Protein AF-A0A5C3N8R7-F1 (afdb_monomer_lite)

Sequence (293 aa):
MQPLRYEPASASSSGFPEDSTLQPTSPQSLSDAPEALYIAAISRYAARRSDTLTPLQSATSAFQGLRSYETQLGRRYYRRQAQIPSSPAACGDAGVEEVELADLSDVGKKSSFPFVLKIYRGRESTSLVIEKDWEDGRLFKELLRCYNELRSWRKYLSLRKFSFLTLIWTEPTDISARYGKARPDKGSAKYKRLPHFRVRQYLQYPEEARDSIEFVQWITLDVKHGILFEERWSPYRVLPLVLVPITASLLVALLRVHLDLISDDALTASNACIALYSTALAATVLLNWLQYI

Foldseek 3Di:
DDDDDDDDDDDDDDDDDDDDDDDDDDDDPPPDVVVVVVVVVVVVVVVVPPDPDDPVVVVVVVVVVVVVVVVVVVVVVVVVVVPPDPDPDDDDDDDDPPPPPPCPVVLVP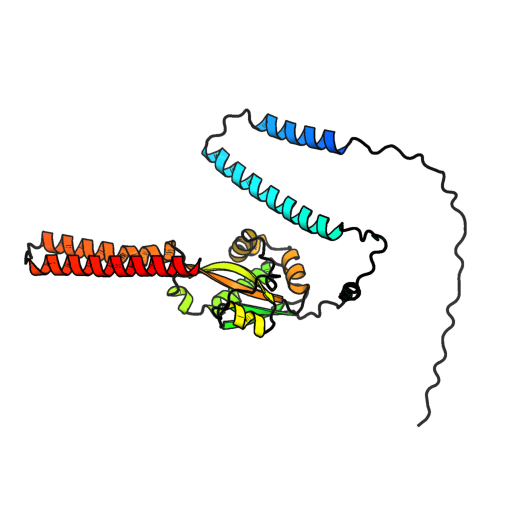PLDPQAWAWEDEQPDIDIDGRGPPDFQLNVLVVVLVRVCVSCDPVVVVDLWDFQFKWKDFQPPVRSCCVNPPNDCDPVNPPTDGDPGPVSVVCNVPSVVRPPHCVVVCVQSSDSRIHMYGDIARDCVSVVCVLVVVVVVLVVVVVVCVVVVVDDVVVVVVSVVVVVVSVVVVVVVVVVSVVVVD

Secondary structure (DSSP, 8-state):
-PPPPPPPP------PPP-------------SHHHHHHHHHHHHHHHTSSS---HHHHHHHHHHHHHHHHHHHHHHHHHHHHT------------------TTSTT------SSEEEEEEETTEEEEEEEPTT--HHHHHHHHHHHHHHHHSTHHHH--EEEEEEEEEE--HHHHHHHHSSPPPPTTT----B--HHHHHHHHH-GGGGTT--HHHHHHTT-TTEEEEEEEEE-HHHHHHHHHHHHHHHHHHHHHHHHTT---HHHHHHHHHHHHHHHHHHHHHHHHHHHTT-

Structure (mmCIF, N/CA/C/O backbone):
data_AF-A0A5C3N8R7-F1
#
_entry.id   AF-A0A5C3N8R7-F1
#
loop_
_atom_site.group_PDB
_atom_site.id
_atom_site.type_symbol
_atom_site.label_atom_id
_atom_site.label_alt_id
_atom_site.label_comp_id
_atom_site.label_asym_id
_atom_site.label_entity_id
_atom_site.label_seq_id
_atom_site.pdbx_PDB_ins_code
_atom_site.Cartn_x
_atom_site.Cartn_y
_atom_site.Cartn_z
_atom_site.occupancy
_atom_site.B_iso_or_equiv
_atom_site.auth_seq_id
_atom_site.auth_comp_id
_atom_site.auth_asym_id
_atom_site.auth_atom_id
_atom_site.pdbx_PDB_model_num
ATOM 1 N N . MET A 1 1 ? -61.283 -8.254 28.393 1.00 51.12 1 MET A N 1
ATOM 2 C CA . MET A 1 1 ? -59.833 -8.020 28.564 1.00 51.12 1 MET A CA 1
ATOM 3 C C . MET A 1 1 ? -59.667 -6.971 29.649 1.00 51.12 1 MET A C 1
ATOM 5 O O . MET A 1 1 ? -60.130 -5.855 29.464 1.00 51.12 1 MET A O 1
ATOM 9 N N . GLN A 1 2 ? -59.164 -7.374 30.815 1.00 41.25 2 GLN A N 1
ATOM 10 C CA . GLN A 1 2 ? -59.023 -6.519 32.000 1.00 41.25 2 GLN A CA 1
ATOM 11 C C . GLN A 1 2 ? -57.657 -5.809 31.985 1.00 41.25 2 GLN A C 1
ATOM 13 O O . GLN A 1 2 ? -56.669 -6.454 31.633 1.00 41.25 2 GLN A O 1
ATOM 18 N N . PRO A 1 3 ? -57.571 -4.521 32.363 1.00 55.97 3 PRO A N 1
ATOM 19 C CA . PRO A 1 3 ? -56.295 -3.826 32.485 1.00 55.97 3 PRO A CA 1
ATOM 20 C C . PRO A 1 3 ? -55.615 -4.144 33.827 1.00 55.97 3 PRO A C 1
ATOM 22 O O . PRO A 1 3 ? -56.224 -4.038 34.892 1.00 55.97 3 PRO A O 1
ATOM 25 N N . LEU A 1 4 ? -54.339 -4.534 33.759 1.00 58.28 4 LEU A N 1
ATOM 26 C CA . LEU A 1 4 ? -53.476 -4.767 34.916 1.00 58.28 4 LEU A CA 1
ATOM 27 C C . LEU A 1 4 ? -53.068 -3.431 35.551 1.00 58.28 4 LEU A C 1
ATOM 29 O O . LEU A 1 4 ? -52.501 -2.553 34.902 1.00 58.28 4 LEU A O 1
ATOM 33 N N . ARG A 1 5 ? -53.392 -3.305 36.837 1.00 52.47 5 ARG A N 1
ATOM 34 C CA . ARG A 1 5 ? -53.114 -2.176 37.727 1.00 52.47 5 ARG A CA 1
ATOM 35 C C . ARG A 1 5 ? -51.688 -2.333 38.270 1.00 52.47 5 ARG A C 1
ATOM 37 O O . ARG A 1 5 ? -51.388 -3.362 38.864 1.00 52.47 5 ARG A O 1
ATOM 44 N N . TYR A 1 6 ? -50.826 -1.342 38.053 1.00 65.25 6 TYR A N 1
ATOM 45 C CA . TYR A 1 6 ? -49.456 -1.320 38.577 1.00 65.25 6 TYR A CA 1
ATOM 46 C C . TYR A 1 6 ? -49.420 -0.537 39.900 1.00 65.25 6 TYR A C 1
ATOM 48 O O . TYR A 1 6 ? -49.809 0.630 39.934 1.00 65.25 6 TYR A O 1
ATOM 56 N N . GLU A 1 7 ? -48.977 -1.186 40.977 1.00 55.69 7 GLU A N 1
ATOM 57 C CA . GLU A 1 7 ? -48.669 -0.578 42.280 1.00 55.69 7 GLU A CA 1
ATOM 58 C C . GLU A 1 7 ? -47.194 -0.133 42.310 1.00 55.69 7 GLU A C 1
ATOM 60 O O . GLU A 1 7 ? -46.318 -0.935 41.971 1.00 55.69 7 GLU A O 1
ATOM 65 N N . PRO A 1 8 ? -46.874 1.108 42.717 1.00 63.94 8 PRO A N 1
ATOM 66 C CA . PRO A 1 8 ? -45.494 1.517 42.946 1.00 63.94 8 PRO A CA 1
ATOM 67 C C . PRO A 1 8 ? -45.029 1.146 44.362 1.00 63.94 8 PRO A C 1
ATOM 69 O O . PRO A 1 8 ? -45.617 1.561 45.359 1.00 63.94 8 PRO A O 1
ATOM 72 N N . ALA A 1 9 ? -43.928 0.396 44.438 1.00 58.19 9 ALA A N 1
ATOM 73 C CA . ALA A 1 9 ? -43.237 0.085 45.681 1.00 58.19 9 ALA A CA 1
ATOM 74 C C . ALA A 1 9 ? -42.502 1.324 46.221 1.00 58.19 9 ALA A C 1
ATOM 76 O O . ALA A 1 9 ? -41.601 1.874 45.587 1.00 58.19 9 ALA A O 1
ATOM 77 N N . SER A 1 10 ? -42.896 1.741 47.419 1.00 57.03 10 SER A N 1
ATOM 78 C CA . SER A 1 10 ? -42.256 2.756 48.251 1.00 57.03 10 SER A CA 1
ATOM 79 C C . SER A 1 10 ? -40.899 2.266 48.770 1.00 57.03 10 SER A C 1
ATOM 81 O O . SER A 1 10 ? -40.847 1.337 49.577 1.00 57.03 10 SER A O 1
ATOM 83 N N . ALA A 1 11 ? -39.807 2.905 48.339 1.00 54.47 11 ALA A N 1
ATOM 84 C CA . ALA A 1 11 ? -38.472 2.680 48.886 1.00 54.47 11 ALA A CA 1
ATOM 85 C C . ALA A 1 11 ? -38.193 3.656 50.041 1.00 54.47 11 ALA A C 1
ATOM 87 O O . ALA A 1 11 ? -38.275 4.875 49.901 1.00 54.47 11 ALA A O 1
ATOM 88 N N . SER A 1 12 ? -37.889 3.060 51.188 1.00 53.53 12 SER A N 1
ATOM 89 C CA . SER A 1 12 ? -37.592 3.646 52.490 1.00 53.53 12 SER A CA 1
ATOM 90 C C . SER A 1 12 ? -36.316 4.493 52.507 1.00 53.53 12 SER A C 1
ATOM 92 O O . SER A 1 12 ? -35.256 4.026 52.090 1.00 53.53 12 SER A O 1
ATOM 94 N N . SER A 1 13 ? -36.402 5.695 53.086 1.00 50.62 13 SER A N 1
ATOM 95 C CA . SER A 1 13 ? -35.249 6.519 53.450 1.00 50.62 13 SER A CA 1
ATOM 96 C C . SER A 1 13 ? -34.630 6.051 54.774 1.00 50.62 13 SER A C 1
ATOM 98 O O . SER A 1 13 ? -35.246 6.169 55.832 1.00 50.62 13 SER A O 1
ATOM 100 N N . SER A 1 14 ? -33.390 5.581 54.722 1.00 52.12 14 SER A N 1
ATOM 101 C CA . SER A 1 14 ? -32.455 5.522 55.853 1.00 52.12 14 SER A CA 1
ATOM 102 C C . SER A 1 14 ? -31.301 6.460 55.484 1.00 52.12 14 SER A C 1
ATOM 104 O O . SER A 1 14 ? -30.666 6.261 54.455 1.00 52.12 14 SER A O 1
ATOM 106 N N . GLY A 1 15 ? -31.107 7.595 56.150 1.00 45.97 15 GLY A N 1
ATOM 107 C CA . GLY A 1 15 ? -30.535 7.639 57.493 1.00 45.97 15 GLY A CA 1
ATOM 108 C C . GLY A 1 15 ? -29.009 7.670 57.375 1.00 45.97 15 GLY A C 1
ATOM 109 O O . GLY A 1 15 ? -28.368 6.645 57.573 1.00 45.97 15 GLY A O 1
ATOM 110 N N . PHE A 1 16 ? -28.444 8.820 56.993 1.00 46.84 16 PHE A N 1
ATOM 111 C CA . PHE A 1 16 ? -26.998 9.062 57.027 1.00 46.84 16 PHE A CA 1
ATOM 112 C C . PHE A 1 16 ? -26.659 9.888 58.275 1.00 46.84 16 PHE A C 1
ATOM 114 O O . PHE A 1 16 ? -27.315 10.907 58.495 1.00 46.84 16 PHE A O 1
ATOM 121 N N . PRO A 1 17 ? -25.676 9.473 59.090 1.00 57.47 17 PRO A N 1
ATOM 122 C CA . PRO A 1 17 ? -25.237 10.249 60.238 1.00 57.47 17 PRO A CA 1
ATOM 123 C C . PRO A 1 17 ? -24.342 11.416 59.803 1.00 57.47 17 PRO A C 1
ATOM 125 O O . PRO A 1 17 ? -23.367 11.241 59.068 1.00 57.47 17 PRO A O 1
ATOM 128 N N . GLU A 1 18 ? -24.696 12.601 60.292 1.00 50.38 18 GLU A N 1
ATOM 129 C CA . GLU A 1 18 ? -23.812 13.752 60.445 1.00 50.38 18 GLU A CA 1
ATOM 130 C C . GLU A 1 18 ? -22.727 13.404 61.472 1.00 50.38 18 GLU A C 1
ATOM 132 O O . GLU A 1 18 ? -23.054 13.048 62.598 1.00 50.38 18 GLU A O 1
ATOM 137 N N . ASP A 1 19 ? -21.456 13.449 61.073 1.00 48.56 19 ASP A N 1
ATOM 138 C CA . ASP A 1 19 ? -20.366 14.062 61.847 1.00 48.56 19 ASP A CA 1
ATOM 139 C C . ASP A 1 19 ? -19.021 13.744 61.191 1.00 48.56 19 ASP A C 1
ATOM 141 O O . ASP A 1 19 ? -18.559 12.603 61.187 1.00 48.56 19 ASP A O 1
ATOM 145 N N . SER A 1 20 ? -18.366 14.769 60.647 1.00 48.00 20 SER A N 1
ATOM 146 C CA . SER A 1 20 ? -16.912 14.802 60.452 1.00 48.00 20 SER A CA 1
ATOM 147 C C . SER A 1 20 ? -16.476 16.237 60.186 1.00 48.00 20 SER A C 1
ATOM 149 O O . SER A 1 20 ? -16.454 16.731 59.060 1.00 48.00 20 SER A O 1
ATOM 151 N N . THR A 1 21 ? -16.136 16.901 61.281 1.00 47.53 21 THR A N 1
ATOM 152 C CA . THR A 1 21 ? -15.461 18.190 61.383 1.00 47.53 21 THR A CA 1
ATOM 153 C C . THR A 1 21 ? -14.167 18.178 60.561 1.00 47.53 21 THR A C 1
ATOM 155 O O . THR A 1 21 ? -13.175 17.568 60.958 1.00 47.53 21 THR A O 1
ATOM 158 N N . LEU A 1 22 ? -14.153 18.855 59.411 1.00 45.84 22 LEU A N 1
ATOM 159 C CA . LEU A 1 22 ? -12.932 19.078 58.636 1.00 45.84 22 LEU A CA 1
ATOM 160 C C . LEU A 1 22 ? -12.245 20.366 59.102 1.00 45.84 22 LEU A C 1
ATOM 162 O O . LEU A 1 22 ? -12.789 21.464 58.998 1.00 45.84 22 LEU A O 1
ATOM 166 N N . GLN A 1 23 ? -11.028 20.202 59.622 1.00 45.47 23 GLN A N 1
ATOM 167 C CA . GLN A 1 23 ? -10.085 21.282 59.899 1.00 45.47 23 GLN A CA 1
ATOM 168 C C . GLN A 1 23 ? -9.680 22.008 58.603 1.00 45.47 23 GLN A C 1
ATOM 170 O O . GLN A 1 23 ? -9.432 21.351 57.588 1.00 45.47 23 GLN A O 1
ATOM 175 N N . PRO A 1 24 ? -9.507 23.341 58.629 1.00 39.84 24 PRO A N 1
ATOM 176 C CA . PRO A 1 24 ? -8.947 24.079 57.507 1.00 39.84 24 PRO A CA 1
ATOM 177 C C . PRO A 1 24 ? -7.442 23.801 57.415 1.00 39.84 24 PRO A C 1
ATOM 179 O O . PRO A 1 24 ? -6.641 24.319 58.195 1.00 39.84 24 PRO A O 1
ATOM 182 N N . THR A 1 25 ? -7.040 22.965 56.459 1.00 43.84 25 THR A N 1
ATOM 183 C CA . THR A 1 25 ? -5.629 22.806 56.101 1.00 43.84 25 THR A CA 1
ATOM 184 C C . THR A 1 25 ? -5.218 23.987 55.226 1.00 43.84 25 THR A C 1
ATOM 186 O O . THR A 1 25 ? -5.791 24.234 54.167 1.00 43.84 25 THR A O 1
ATOM 189 N N . SER A 1 26 ? -4.241 24.740 55.722 1.00 41.62 26 SER A N 1
ATOM 190 C CA . SER A 1 26 ? -3.622 25.893 55.070 1.00 41.62 26 SER A CA 1
ATOM 191 C C . SER A 1 26 ? -3.170 25.578 53.631 1.00 41.62 26 SER A C 1
ATOM 193 O O . SER A 1 26 ? -2.610 24.501 53.399 1.00 41.62 26 SER A O 1
ATOM 195 N N . PRO A 1 27 ? -3.359 26.495 52.661 1.00 41.91 27 PRO A N 1
ATOM 196 C CA . PRO A 1 27 ? -2.871 26.317 51.302 1.00 41.91 27 PRO A CA 1
ATOM 197 C C . PRO A 1 27 ? -1.340 26.403 51.286 1.00 41.91 27 PRO A C 1
ATOM 199 O O . PRO A 1 27 ? -0.755 27.485 51.324 1.00 41.91 27 PRO A O 1
ATOM 202 N N . GLN A 1 28 ? -0.675 25.249 51.211 1.00 45.38 28 GLN A N 1
ATOM 203 C CA . GLN A 1 28 ? 0.729 25.201 50.821 1.00 45.38 28 GLN A CA 1
ATOM 204 C C . GLN A 1 28 ? 0.842 25.635 49.359 1.00 45.38 28 GLN A C 1
ATOM 206 O O . GLN A 1 28 ? 0.301 25.007 48.448 1.00 45.38 28 GLN A O 1
ATOM 211 N N . SER A 1 29 ? 1.543 26.746 49.165 1.00 47.03 29 SER A N 1
ATOM 212 C CA . SER A 1 29 ? 1.955 27.311 47.889 1.00 47.03 29 SER A CA 1
ATOM 213 C C . SER A 1 29 ? 2.714 26.274 47.058 1.00 47.03 29 SER A C 1
ATOM 215 O O . SER A 1 29 ? 3.915 26.069 47.232 1.00 47.03 29 SER A O 1
ATOM 217 N N . LEU A 1 30 ? 2.007 25.626 46.134 1.00 51.09 30 LEU A N 1
ATOM 218 C CA . LEU A 1 30 ? 2.576 24.774 45.095 1.00 51.09 30 LEU A CA 1
ATOM 219 C C . LEU A 1 30 ? 2.979 25.645 43.890 1.00 51.09 30 LEU A C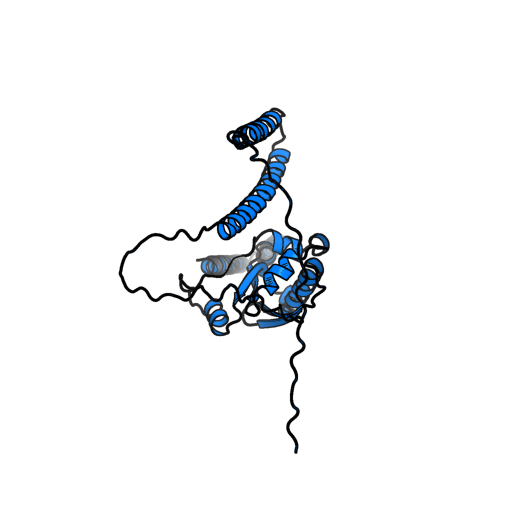 1
ATOM 221 O O . LEU A 1 30 ? 2.416 25.537 42.803 1.00 51.09 30 LEU A O 1
ATOM 225 N N . SER A 1 31 ? 3.929 26.549 44.110 1.00 52.72 31 SER A N 1
ATOM 226 C CA . SER A 1 31 ? 4.639 27.281 43.060 1.00 52.72 31 SER A CA 1
ATOM 227 C C . SER A 1 31 ? 6.091 26.814 43.094 1.00 52.72 31 SER A C 1
ATOM 229 O O . SER A 1 31 ? 6.644 26.662 44.175 1.00 52.72 31 SER A O 1
ATOM 231 N N . ASP A 1 32 ? 6.676 26.567 41.922 1.00 53.56 32 ASP A N 1
ATOM 232 C CA . ASP A 1 32 ? 8.125 26.397 41.662 1.00 53.56 32 ASP A CA 1
ATOM 233 C C . ASP A 1 32 ? 8.657 24.964 41.431 1.00 53.56 32 ASP A C 1
ATOM 235 O O . ASP A 1 32 ? 9.808 24.778 41.036 1.00 53.56 32 ASP A O 1
ATOM 239 N N . ALA A 1 33 ? 7.821 23.921 41.491 1.00 52.88 33 ALA A N 1
ATOM 240 C CA . ALA A 1 33 ? 8.256 22.556 41.144 1.00 52.88 33 ALA A CA 1
ATOM 241 C C . ALA A 1 33 ? 8.469 22.220 39.636 1.00 52.88 33 ALA A C 1
ATOM 243 O O . ALA A 1 33 ? 9.213 21.269 39.360 1.00 52.88 33 ALA A O 1
ATOM 244 N N . PRO A 1 34 ? 7.876 22.900 38.623 1.00 54.22 34 PRO A N 1
ATOM 245 C CA . PRO A 1 34 ? 8.068 22.478 37.230 1.00 54.22 34 PRO A CA 1
ATOM 246 C C . PRO A 1 34 ? 9.442 22.871 36.670 1.00 54.22 34 PRO A C 1
ATOM 248 O O . PRO A 1 34 ? 9.936 22.214 35.751 1.00 54.22 34 PRO A O 1
ATOM 251 N N . GLU A 1 35 ? 10.084 23.896 37.232 1.00 56.97 35 GLU A N 1
ATOM 252 C CA . GLU A 1 35 ? 11.356 24.410 36.725 1.00 56.97 35 GLU A CA 1
ATOM 253 C C . GLU A 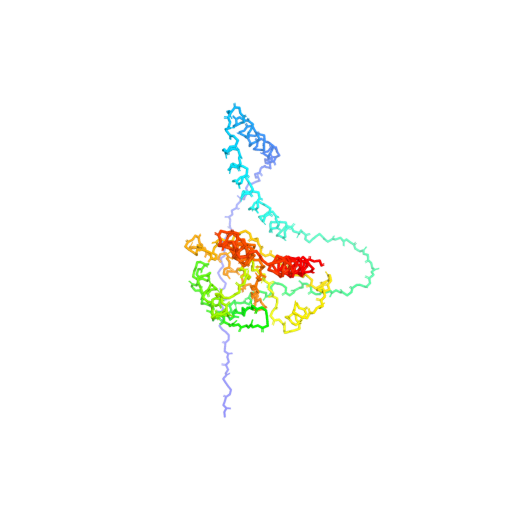1 35 ? 12.537 23.540 37.174 1.00 56.97 35 GLU A C 1
ATOM 255 O O . GLU A 1 35 ? 13.394 23.201 36.362 1.00 56.97 35 GLU A O 1
ATOM 260 N N . ALA A 1 36 ? 12.521 23.035 38.413 1.00 60.91 36 ALA A N 1
ATOM 261 C CA . ALA A 1 36 ? 13.552 22.123 38.913 1.00 60.91 36 ALA A CA 1
ATOM 262 C C . ALA A 1 36 ? 13.582 20.781 38.154 1.00 60.91 36 ALA A C 1
ATOM 264 O O . ALA A 1 36 ? 14.656 20.264 37.843 1.00 60.91 36 ALA A O 1
ATOM 265 N N . LEU A 1 37 ? 12.415 20.231 37.789 1.00 61.53 37 LEU A N 1
ATOM 266 C CA . LEU A 1 37 ? 12.336 19.008 36.978 1.00 61.53 37 LEU A CA 1
ATOM 267 C C . LEU A 1 37 ? 12.757 19.247 35.522 1.00 61.53 37 LEU A C 1
ATOM 269 O O . LEU 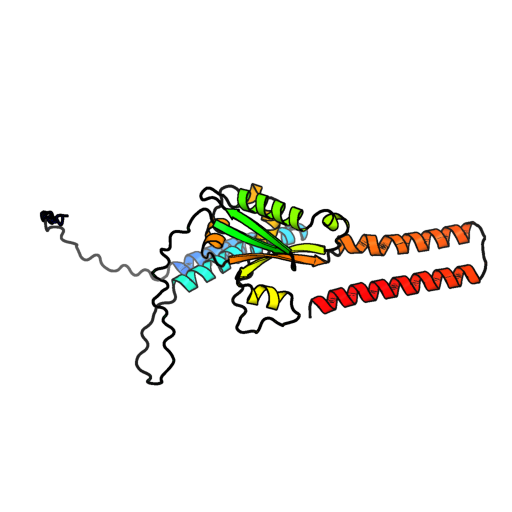A 1 37 ? 13.387 18.377 34.918 1.00 61.53 37 LEU A O 1
ATOM 273 N N . TYR A 1 38 ? 12.459 20.424 34.967 1.00 58.72 38 TYR A N 1
ATOM 274 C CA . TYR A 1 38 ? 12.901 20.813 33.629 1.00 58.72 38 TYR A CA 1
ATOM 275 C C . TYR A 1 38 ? 14.421 21.037 33.574 1.00 58.72 38 TYR A C 1
ATOM 277 O O . TYR A 1 38 ? 15.092 20.493 32.695 1.00 58.72 38 TYR A O 1
ATOM 285 N N . ILE A 1 39 ? 14.989 21.730 34.566 1.00 67.75 39 ILE A N 1
ATOM 286 C CA . ILE A 1 39 ? 16.435 21.958 34.702 1.00 67.75 39 ILE A CA 1
ATOM 287 C C . ILE A 1 39 ? 17.174 20.632 34.948 1.00 67.75 39 ILE A C 1
ATOM 289 O O . ILE A 1 39 ? 18.206 20.387 34.322 1.00 67.75 39 ILE A O 1
ATOM 293 N N . ALA A 1 40 ? 16.628 19.726 35.768 1.00 66.44 40 ALA A N 1
ATOM 294 C CA . ALA A 1 40 ? 17.198 18.392 35.987 1.00 66.44 40 ALA A CA 1
ATOM 295 C C . ALA A 1 40 ? 17.122 17.486 34.741 1.00 66.44 40 ALA A C 1
ATOM 297 O O . ALA A 1 40 ? 18.012 16.664 34.505 1.00 66.44 40 ALA A O 1
ATOM 298 N N . ALA A 1 41 ? 16.077 17.625 33.919 1.00 64.00 41 ALA A N 1
ATOM 299 C CA . ALA A 1 41 ? 15.965 16.901 32.655 1.00 64.00 41 ALA A CA 1
ATOM 300 C C . ALA A 1 41 ? 16.962 17.427 31.609 1.00 64.00 41 ALA A C 1
ATOM 302 O O . ALA A 1 41 ? 17.604 16.629 30.922 1.00 64.00 41 ALA A O 1
ATOM 303 N N . ILE A 1 42 ? 17.145 18.751 31.526 1.00 66.62 42 ILE A N 1
ATOM 304 C CA . ILE A 1 42 ? 18.115 19.382 30.619 1.00 66.62 42 ILE A CA 1
ATOM 305 C C . ILE A 1 42 ? 19.553 19.073 31.040 1.00 66.62 42 ILE A C 1
ATOM 307 O O . ILE A 1 42 ? 20.372 18.743 30.182 1.00 66.62 42 ILE A O 1
ATOM 311 N N . SER A 1 43 ? 19.871 19.099 32.338 1.00 63.69 43 SER A N 1
ATOM 312 C CA . SER A 1 43 ? 21.229 18.815 32.821 1.00 63.69 43 SER A CA 1
ATOM 313 C C . SER A 1 43 ? 21.641 17.355 32.589 1.00 63.69 43 SER A C 1
ATOM 315 O O . SER A 1 43 ? 22.768 17.097 32.168 1.00 63.69 43 SER A O 1
ATOM 317 N N . ARG A 1 44 ? 20.712 16.394 32.721 1.00 60.91 44 ARG A N 1
ATOM 318 C CA . ARG A 1 44 ? 20.944 14.987 32.330 1.00 60.91 44 ARG A CA 1
ATOM 319 C C . ARG A 1 44 ? 21.135 14.807 30.822 1.00 60.91 44 ARG A C 1
ATOM 321 O O . ARG A 1 44 ? 21.848 13.894 30.406 1.00 60.91 44 ARG A O 1
ATOM 328 N N . TYR A 1 45 ? 20.521 15.664 30.008 1.00 49.16 45 TYR A N 1
ATOM 329 C CA . TYR A 1 45 ? 20.695 15.658 28.554 1.00 49.16 45 TYR A CA 1
ATOM 330 C C . TYR A 1 45 ? 22.043 16.267 28.138 1.00 49.16 45 TYR A C 1
ATOM 332 O O . TYR A 1 45 ? 22.697 15.761 27.228 1.00 49.16 45 TYR A O 1
ATOM 340 N N . ALA A 1 46 ? 22.488 17.317 28.836 1.00 53.94 46 ALA A N 1
ATOM 341 C CA . ALA A 1 46 ? 23.781 17.959 28.612 1.00 53.94 46 ALA A CA 1
ATOM 342 C C . ALA A 1 46 ? 24.958 17.067 29.048 1.00 53.94 46 ALA A C 1
ATOM 344 O O . ALA A 1 46 ? 25.946 16.967 28.324 1.00 53.94 46 ALA A O 1
ATOM 345 N N . ALA A 1 47 ? 24.820 16.343 30.165 1.00 50.41 47 ALA A N 1
ATOM 346 C CA . ALA A 1 47 ? 25.855 15.445 30.685 1.00 50.41 47 ALA A CA 1
ATOM 347 C C . ALA A 1 47 ? 26.102 14.191 29.817 1.00 50.41 47 ALA A C 1
ATOM 349 O O . ALA A 1 47 ? 27.154 13.577 29.930 1.00 50.41 47 ALA A O 1
ATOM 350 N N . ARG A 1 48 ? 25.177 13.813 28.919 1.00 49.66 48 ARG A N 1
ATOM 351 C CA . ARG A 1 48 ? 25.367 12.696 27.963 1.00 49.66 48 ARG A CA 1
ATOM 352 C C . ARG A 1 48 ? 26.027 13.102 26.642 1.00 49.66 48 ARG A C 1
ATOM 354 O O . ARG A 1 48 ? 26.182 12.262 25.761 1.00 49.66 48 ARG A O 1
ATOM 361 N N . ARG A 1 49 ? 26.373 14.382 26.472 1.00 45.38 49 ARG A N 1
ATOM 362 C CA . ARG A 1 49 ? 26.905 14.932 25.214 1.00 45.38 49 ARG A CA 1
ATOM 363 C C . ARG A 1 49 ? 28.435 15.057 25.193 1.00 45.38 49 ARG A C 1
ATOM 365 O O . ARG A 1 49 ? 28.970 15.465 24.168 1.00 45.38 49 ARG A O 1
ATOM 372 N N . SER A 1 50 ? 29.129 14.721 26.285 1.00 47.81 50 SER A N 1
ATOM 373 C CA . SER A 1 50 ? 30.598 14.795 26.381 1.00 47.81 50 SER A CA 1
ATOM 374 C C . SER A 1 50 ? 31.332 13.545 25.896 1.00 47.81 50 SER A C 1
ATOM 376 O O . SER A 1 50 ? 32.542 13.609 25.701 1.00 47.81 50 SER A O 1
ATOM 378 N N . ASP A 1 51 ? 30.628 12.441 25.652 1.00 50.03 51 ASP A N 1
ATOM 379 C CA . ASP A 1 51 ? 31.254 11.227 25.139 1.00 50.03 51 ASP A CA 1
ATOM 380 C C . ASP A 1 51 ? 31.172 11.239 23.613 1.00 50.03 51 ASP A C 1
ATOM 382 O O . ASP A 1 51 ? 30.099 11.409 23.026 1.00 50.03 51 ASP A O 1
ATOM 386 N N . THR A 1 52 ? 32.329 11.115 22.967 1.00 53.22 52 THR A N 1
ATOM 387 C CA . THR A 1 52 ? 32.536 11.147 21.516 1.00 53.22 52 THR A CA 1
ATOM 388 C C . THR A 1 52 ? 31.801 9.998 20.822 1.00 53.22 52 THR A C 1
ATOM 390 O O . THR A 1 52 ? 32.367 8.973 20.449 1.00 53.22 52 THR A O 1
ATOM 393 N N . LEU A 1 53 ? 30.494 10.176 20.634 1.00 49.69 53 LEU A N 1
ATOM 394 C CA . LEU A 1 53 ? 29.636 9.280 19.873 1.00 49.69 53 LEU A CA 1
ATOM 395 C C . LEU A 1 53 ? 30.113 9.237 18.423 1.00 49.69 53 LEU A C 1
ATOM 397 O O . LEU A 1 53 ? 30.162 10.252 17.725 1.00 49.69 53 LEU A O 1
ATOM 401 N N . THR A 1 54 ? 30.420 8.030 17.956 1.00 61.31 54 THR A N 1
ATOM 402 C CA . THR A 1 54 ? 30.668 7.777 16.537 1.00 61.31 54 THR A CA 1
ATOM 403 C C . THR A 1 54 ? 29.466 8.259 15.704 1.00 61.31 54 THR A C 1
ATOM 405 O O . THR A 1 54 ? 28.316 8.146 16.150 1.00 61.31 54 THR A O 1
ATOM 408 N N . PRO A 1 55 ? 29.677 8.790 14.484 1.00 61.72 55 PRO A N 1
ATOM 409 C CA . PRO A 1 55 ? 28.600 9.352 13.657 1.00 61.72 55 PRO A CA 1
ATOM 410 C C . PRO A 1 55 ? 27.455 8.358 13.383 1.00 61.72 55 PRO A C 1
ATOM 412 O O . PRO A 1 55 ? 26.308 8.765 13.204 1.00 61.72 55 PRO A O 1
ATOM 415 N N . LEU A 1 56 ? 27.736 7.054 13.447 1.00 53.19 56 LEU A N 1
ATOM 416 C CA . LEU A 1 56 ? 26.744 5.982 13.348 1.00 53.19 56 LEU A CA 1
ATOM 417 C C . LEU A 1 56 ? 25.830 5.880 14.583 1.00 53.19 56 LEU A C 1
ATOM 419 O O . LEU A 1 56 ? 24.621 5.721 14.427 1.00 53.19 56 LEU A O 1
ATOM 423 N N . GLN A 1 57 ? 26.364 6.037 15.799 1.00 54.56 57 GLN A N 1
ATOM 424 C CA . GLN A 1 57 ? 25.565 5.998 17.033 1.00 54.56 57 GLN A CA 1
ATOM 425 C C . GLN A 1 57 ? 24.719 7.267 17.227 1.00 54.56 57 GLN A C 1
ATOM 427 O O . GLN A 1 57 ? 23.587 7.188 17.715 1.00 54.56 57 GLN A O 1
ATOM 432 N N . SER A 1 58 ? 25.236 8.415 16.772 1.00 54.44 58 SER A N 1
ATOM 433 C CA . SER A 1 58 ? 24.525 9.701 16.694 1.00 54.44 58 SER A CA 1
ATOM 434 C C . SER A 1 58 ? 23.251 9.612 15.841 1.00 54.44 58 SER A C 1
ATOM 436 O O . SER A 1 58 ? 22.179 10.050 16.267 1.00 54.44 58 SER A O 1
ATOM 438 N N . ALA A 1 59 ? 23.330 8.959 14.676 1.00 53.44 59 ALA A N 1
ATOM 439 C CA . ALA A 1 59 ? 22.165 8.767 13.819 1.00 53.44 59 ALA A CA 1
ATOM 440 C C . ALA A 1 59 ? 21.084 7.926 14.523 1.00 53.44 59 ALA A C 1
ATOM 442 O O . ALA A 1 59 ? 19.914 8.310 14.549 1.00 53.44 59 ALA A O 1
ATOM 443 N N . THR A 1 60 ? 21.459 6.819 15.171 1.00 57.41 60 THR A N 1
ATOM 444 C CA . THR A 1 60 ? 20.500 5.960 15.888 1.00 57.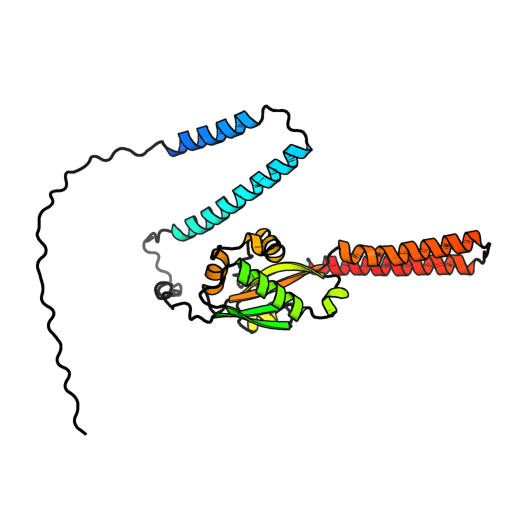41 60 THR A CA 1
ATOM 445 C C . THR A 1 60 ? 19.850 6.627 17.103 1.00 57.41 60 THR A C 1
ATOM 447 O O . THR A 1 60 ? 18.658 6.411 17.335 1.00 57.41 60 THR A O 1
ATOM 450 N N . SER A 1 61 ? 20.568 7.463 17.862 1.00 52.38 61 SER A N 1
ATOM 451 C CA . SER A 1 61 ? 19.990 8.155 19.025 1.00 52.38 61 SER A CA 1
ATOM 452 C C . SER A 1 61 ? 19.052 9.297 18.615 1.00 52.38 61 SER A C 1
ATOM 454 O O . SER A 1 61 ? 18.004 9.479 19.239 1.00 52.38 61 SER A O 1
ATOM 456 N N . ALA A 1 62 ? 19.343 9.993 17.509 1.00 53.19 62 ALA A N 1
ATOM 457 C CA . ALA A 1 62 ? 18.436 10.980 16.920 1.00 53.19 62 ALA A CA 1
ATOM 458 C C . ALA A 1 62 ? 17.103 10.343 16.475 1.00 53.19 62 ALA A C 1
ATOM 460 O O . ALA A 1 62 ? 16.029 10.898 16.726 1.00 53.19 62 ALA A O 1
ATOM 461 N N . PHE A 1 63 ? 17.148 9.131 15.905 1.00 51.66 63 PHE A N 1
ATOM 462 C CA . PHE A 1 63 ? 15.942 8.366 15.566 1.00 51.66 63 PHE A CA 1
ATOM 463 C C . PHE A 1 63 ? 15.155 7.892 16.801 1.00 51.66 63 PHE A C 1
ATOM 465 O O . PHE A 1 63 ? 13.922 7.876 16.772 1.00 51.66 63 PHE A O 1
ATOM 472 N N . GLN A 1 64 ? 15.826 7.547 17.906 1.00 54.59 64 GLN A N 1
ATOM 473 C CA . GLN A 1 64 ? 15.149 7.200 19.164 1.00 54.59 64 GLN A CA 1
ATOM 474 C C . GLN A 1 64 ? 14.522 8.423 19.852 1.00 54.59 64 GLN A C 1
ATOM 476 O O . GLN A 1 64 ? 13.415 8.323 20.383 1.00 54.59 64 GLN A O 1
ATOM 481 N N . GLY A 1 65 ? 15.168 9.591 19.782 1.00 47.56 65 GLY A N 1
ATOM 482 C CA . GLY A 1 65 ? 14.621 10.854 20.285 1.00 47.56 65 GLY A CA 1
ATOM 483 C C . GLY A 1 65 ? 13.306 11.232 19.598 1.00 47.56 65 GLY A C 1
ATOM 484 O O . GLY A 1 65 ? 12.321 11.522 20.283 1.00 47.56 65 GLY A O 1
ATOM 485 N N . LEU A 1 66 ? 13.246 11.121 18.264 1.00 42.88 66 LEU A N 1
ATOM 486 C CA . LEU A 1 66 ? 12.035 11.370 17.465 1.00 42.88 66 LEU A CA 1
ATOM 487 C C . LEU A 1 66 ? 10.851 10.473 17.872 1.00 42.88 66 LEU A C 1
ATOM 489 O O . LEU A 1 66 ? 9.722 10.958 17.953 1.00 42.88 66 LEU A O 1
ATOM 493 N N . ARG A 1 67 ? 11.102 9.206 18.245 1.00 49.12 67 ARG A N 1
ATOM 494 C CA . ARG A 1 67 ? 10.055 8.297 18.758 1.00 49.12 67 ARG A CA 1
ATOM 495 C C . ARG A 1 67 ? 9.424 8.771 20.076 1.00 49.12 67 ARG A C 1
ATOM 497 O O . ARG A 1 67 ? 8.262 8.449 20.328 1.00 49.12 67 ARG A O 1
ATOM 504 N N . SER A 1 68 ? 10.155 9.516 20.912 1.00 47.50 68 SER A N 1
ATOM 505 C CA . SER A 1 68 ? 9.636 10.040 22.189 1.00 47.50 68 SER A CA 1
ATOM 506 C C . SER A 1 68 ? 8.922 11.392 22.048 1.00 47.50 68 SER A C 1
ATOM 508 O O . SER A 1 68 ? 7.980 11.676 22.787 1.00 47.50 68 SER A O 1
ATOM 510 N N . TYR A 1 69 ? 9.307 12.212 21.064 1.00 44.53 69 TYR A N 1
ATOM 511 C CA . TYR A 1 69 ? 8.654 13.502 20.815 1.00 44.53 69 TYR A CA 1
ATOM 512 C C . TYR A 1 69 ? 7.250 13.336 20.210 1.00 44.53 69 TYR A C 1
ATOM 514 O O . TYR A 1 69 ? 6.336 14.082 20.568 1.00 44.53 69 TYR A O 1
ATOM 522 N N . GLU A 1 70 ? 7.030 12.322 19.365 1.00 51.16 70 GLU A N 1
ATOM 523 C CA . GLU A 1 70 ? 5.710 12.055 18.772 1.00 51.16 70 GLU A CA 1
ATOM 524 C C . GLU A 1 70 ? 4.678 11.555 19.796 1.00 51.16 70 GLU A C 1
ATOM 526 O O . GLU A 1 70 ? 3.509 11.943 19.730 1.00 51.16 70 GLU A O 1
ATOM 531 N N . THR A 1 71 ? 5.088 10.762 20.796 1.00 53.97 71 THR A N 1
ATOM 532 C CA . THR A 1 71 ? 4.181 10.352 21.886 1.00 53.97 71 THR A CA 1
ATOM 533 C C . THR A 1 71 ? 3.807 11.523 22.783 1.00 53.97 71 THR A C 1
ATOM 535 O O . THR A 1 71 ? 2.666 11.598 23.238 1.00 53.97 71 THR A O 1
ATOM 538 N N . GLN A 1 72 ? 4.722 12.469 23.010 1.00 51.31 72 GLN A N 1
ATOM 539 C CA . GLN A 1 72 ? 4.432 13.665 23.799 1.00 51.31 72 GLN A CA 1
ATOM 540 C C . GLN A 1 72 ? 3.548 14.671 23.054 1.00 51.31 72 GLN A C 1
ATOM 542 O O . GLN A 1 72 ? 2.647 15.234 23.673 1.00 51.31 72 GLN A O 1
ATOM 547 N N . LEU A 1 73 ? 3.741 14.872 21.745 1.00 48.62 73 LEU A N 1
ATOM 548 C CA . LEU A 1 73 ? 2.865 15.724 20.927 1.00 48.62 73 LEU A CA 1
ATOM 549 C C . LEU A 1 73 ? 1.465 15.126 20.776 1.00 48.62 73 LEU A C 1
ATOM 551 O O . LEU A 1 73 ? 0.488 15.850 20.956 1.00 48.62 73 LEU A O 1
ATOM 555 N N . GLY A 1 74 ? 1.358 13.811 20.553 1.00 50.09 74 GLY A N 1
ATOM 556 C CA . GLY A 1 74 ? 0.074 13.107 20.574 1.00 50.09 74 GLY A CA 1
ATOM 557 C C . GLY A 1 74 ? -0.636 13.278 21.919 1.00 50.09 74 GLY A C 1
ATOM 558 O O . GLY A 1 74 ? -1.776 13.737 21.967 1.00 50.09 74 GLY A O 1
ATOM 559 N N . ARG A 1 75 ? 0.065 13.032 23.035 1.00 53.59 75 ARG A N 1
ATOM 560 C CA . ARG A 1 75 ? -0.488 13.219 24.389 1.00 53.59 75 ARG A CA 1
ATOM 561 C C . ARG A 1 75 ? -0.858 14.674 24.693 1.00 53.59 75 ARG A C 1
ATOM 563 O O . ARG A 1 75 ? -1.885 14.902 25.322 1.00 53.59 75 ARG A O 1
ATOM 570 N N . ARG A 1 76 ? -0.073 15.666 24.249 1.00 55.84 76 ARG A N 1
ATOM 571 C CA . ARG A 1 76 ? -0.396 17.098 24.417 1.00 55.84 76 ARG A CA 1
ATOM 572 C C . ARG A 1 76 ? -1.586 17.522 23.562 1.00 55.84 76 ARG A C 1
ATOM 574 O O . ARG A 1 76 ? -2.383 18.318 24.039 1.00 55.84 76 ARG A O 1
ATOM 581 N N . TYR A 1 77 ? -1.732 16.990 22.351 1.00 48.84 77 TYR A N 1
ATOM 582 C CA . TYR A 1 77 ? -2.894 17.253 21.501 1.00 48.84 77 TYR A CA 1
ATOM 583 C C . TYR A 1 77 ? -4.184 16.737 22.157 1.00 48.84 77 TYR A C 1
ATOM 585 O O . TYR A 1 77 ? -5.139 17.498 22.302 1.00 48.84 77 TYR A O 1
ATOM 593 N N . TYR A 1 78 ? -4.177 15.499 22.667 1.00 49.91 78 TYR A N 1
ATOM 594 C CA . TYR A 1 78 ? -5.325 14.942 23.394 1.00 49.91 78 TYR A CA 1
ATOM 595 C C . TYR A 1 78 ? -5.583 15.651 24.734 1.00 49.91 78 TYR A C 1
ATOM 597 O O . TYR A 1 78 ? -6.730 15.947 25.056 1.00 49.91 78 TYR A O 1
ATOM 605 N N . ARG A 1 79 ? -4.533 16.017 25.486 1.00 55.22 79 ARG A N 1
ATOM 606 C CA . ARG A 1 79 ? -4.677 16.761 26.749 1.00 55.22 79 ARG A CA 1
ATOM 607 C C . ARG A 1 79 ? -5.192 18.188 26.525 1.00 55.22 79 ARG A C 1
ATOM 609 O O . ARG A 1 79 ? -5.973 18.667 27.331 1.00 55.22 79 ARG A O 1
ATOM 616 N N . ARG A 1 80 ? -4.817 18.844 25.420 1.00 48.38 80 ARG A N 1
ATOM 617 C CA . ARG A 1 80 ? -5.311 20.184 25.061 1.00 48.38 80 ARG A CA 1
ATOM 618 C C . ARG A 1 80 ? -6.764 20.150 24.572 1.00 48.38 80 ARG A C 1
ATOM 620 O O . ARG A 1 80 ? -7.479 21.101 24.841 1.00 48.38 80 ARG A O 1
ATOM 627 N N . GLN A 1 81 ? -7.223 19.061 23.943 1.00 47.78 81 GLN A N 1
ATOM 628 C CA . GLN A 1 81 ? -8.655 18.856 23.666 1.00 47.78 81 GLN A CA 1
ATOM 629 C C . GLN A 1 81 ? -9.470 18.570 24.935 1.00 47.78 81 GLN A C 1
ATOM 631 O O . GLN A 1 81 ? -10.578 19.073 25.055 1.00 47.78 81 GLN A O 1
ATOM 636 N N . ALA A 1 82 ? -8.914 17.831 25.899 1.00 47.94 82 ALA A N 1
ATOM 637 C CA . ALA A 1 82 ? -9.564 17.581 27.189 1.00 47.94 82 ALA A CA 1
ATOM 638 C C . ALA A 1 82 ? -9.568 18.803 28.133 1.00 47.94 82 ALA A C 1
ATOM 640 O O . ALA A 1 82 ? -10.252 18.787 29.149 1.00 47.94 82 ALA A O 1
ATOM 641 N N . GLN A 1 83 ? -8.785 19.841 27.822 1.00 40.31 83 GLN A N 1
ATOM 642 C CA . GLN A 1 83 ? -8.603 21.033 28.654 1.00 40.31 83 GLN A CA 1
ATOM 643 C C . GLN A 1 83 ? -9.095 22.322 27.996 1.00 40.31 83 GLN A C 1
ATOM 645 O O . GLN A 1 83 ? -8.728 23.379 28.492 1.00 40.31 83 GLN A O 1
ATOM 650 N N . ILE A 1 84 ? -9.881 22.289 26.911 1.00 39.88 84 ILE A N 1
ATOM 651 C CA . ILE A 1 84 ? -10.577 23.505 26.459 1.00 39.88 84 ILE A CA 1
ATOM 652 C C . ILE A 1 84 ? -11.610 23.834 27.544 1.00 39.88 84 ILE A C 1
ATOM 654 O O . ILE A 1 84 ? -12.615 23.128 27.632 1.00 39.88 84 ILE A O 1
ATOM 658 N N . PRO A 1 85 ? -11.387 24.845 28.403 1.00 43.56 85 PRO A N 1
ATOM 659 C CA . PRO A 1 85 ? -12.374 25.236 29.385 1.00 43.56 85 PRO A CA 1
ATOM 660 C C . PRO A 1 85 ? -13.427 26.025 28.611 1.00 43.56 85 PRO A C 1
ATOM 662 O O . PRO A 1 85 ? -13.095 26.973 27.895 1.00 43.56 85 PRO A O 1
ATOM 665 N N . SER A 1 86 ? -14.689 25.636 28.730 1.00 45.47 86 SER A N 1
ATOM 666 C CA . SER A 1 86 ? -15.824 26.462 28.328 1.00 45.47 86 SER A CA 1
ATOM 667 C C . SER A 1 86 ? -15.808 27.741 29.171 1.00 45.47 86 SER A C 1
ATOM 669 O O . SER A 1 86 ? -16.398 27.796 30.246 1.00 45.47 86 SER A O 1
ATOM 671 N N . SER A 1 87 ? -15.047 28.742 28.730 1.00 37.91 87 SER A N 1
ATOM 672 C CA . SER A 1 87 ? -15.042 30.073 29.325 1.00 37.91 87 SER A CA 1
ATOM 673 C C . SER A 1 87 ? -16.297 30.804 28.842 1.00 37.91 87 SER A C 1
ATOM 675 O O . SER A 1 87 ? -16.422 31.012 27.632 1.00 37.91 87 SER A O 1
ATOM 677 N N . PRO A 1 88 ? -17.229 31.189 29.730 1.00 45.69 88 PRO A N 1
ATOM 678 C CA . PRO A 1 88 ? -18.373 32.007 29.357 1.00 45.69 88 PRO A CA 1
ATOM 679 C C . PRO A 1 88 ? -17.883 33.439 29.113 1.00 45.69 88 PRO A C 1
ATOM 681 O O . PRO A 1 88 ? -17.717 34.227 30.042 1.00 45.69 88 PRO A O 1
ATOM 684 N N . ALA A 1 89 ? -17.588 33.769 27.856 1.00 40.66 89 ALA A N 1
ATOM 685 C CA . ALA A 1 89 ? -17.347 35.146 27.452 1.00 40.66 89 ALA A CA 1
ATOM 686 C C . ALA A 1 89 ? -18.696 35.847 27.243 1.00 40.66 89 ALA A C 1
ATOM 688 O O . ALA A 1 89 ? -19.556 35.376 26.503 1.00 40.66 89 ALA A O 1
ATOM 689 N N . ALA A 1 90 ? -18.861 36.953 27.960 1.00 46.00 90 ALA A N 1
ATOM 690 C CA . ALA A 1 90 ? -20.057 37.770 28.030 1.00 46.00 90 ALA A CA 1
ATOM 691 C C . ALA A 1 90 ? -20.479 38.387 26.681 1.00 46.00 90 ALA A C 1
ATOM 693 O O . ALA A 1 90 ? -19.637 38.767 25.872 1.00 46.00 90 ALA A O 1
ATOM 694 N N . CYS A 1 91 ? -21.803 38.514 26.534 1.00 41.09 91 CYS A N 1
ATOM 695 C CA . CYS A 1 91 ? -22.591 39.398 25.667 1.00 41.09 91 CYS A CA 1
ATOM 696 C C . CYS A 1 91 ? -21.893 40.057 24.466 1.00 41.09 91 CYS A C 1
ATOM 698 O O . CYS A 1 91 ? -21.251 41.100 24.591 1.00 41.09 91 CYS A O 1
ATOM 700 N N . GLY A 1 92 ? -22.198 39.533 23.280 1.00 43.06 92 GLY A N 1
ATOM 701 C CA . GLY A 1 92 ? -22.130 40.246 22.010 1.00 43.06 92 GLY A CA 1
ATOM 702 C C . GLY A 1 92 ? -23.240 39.732 21.098 1.00 43.06 92 GLY A C 1
ATOM 703 O O . GLY A 1 92 ? -23.106 38.670 20.504 1.00 43.06 92 GLY A O 1
ATOM 704 N N . ASP A 1 93 ? -24.345 40.471 21.068 1.00 54.62 93 ASP A N 1
ATOM 705 C CA . ASP A 1 93 ? -25.557 40.240 20.285 1.00 54.62 93 ASP A CA 1
ATOM 706 C C . ASP A 1 93 ? -25.261 40.304 18.774 1.00 54.62 93 ASP A C 1
ATOM 708 O O . ASP A 1 93 ? -25.052 41.378 18.212 1.00 54.62 93 ASP A O 1
ATOM 712 N N . ALA A 1 94 ? -25.181 39.142 18.126 1.00 44.03 94 ALA A N 1
ATOM 713 C CA . ALA A 1 94 ? -25.319 38.993 16.682 1.00 44.03 94 ALA A CA 1
ATOM 714 C C . ALA A 1 94 ? -25.679 37.535 16.382 1.00 44.03 94 ALA A C 1
ATOM 716 O O . ALA A 1 94 ? -24.893 36.629 16.658 1.00 44.03 94 ALA A O 1
ATOM 717 N N . GLY A 1 95 ? -26.877 37.323 15.832 1.00 50.09 95 GLY A N 1
ATOM 718 C CA . GLY A 1 95 ? -27.416 36.017 15.465 1.00 50.09 95 GLY A CA 1
ATOM 719 C C . GLY A 1 95 ? -26.440 35.201 14.620 1.00 50.09 95 GLY A C 1
ATOM 720 O O . GLY A 1 95 ? -26.245 35.460 13.434 1.00 50.09 95 GLY A O 1
ATOM 721 N N . VAL A 1 96 ? -25.844 34.201 15.255 1.00 41.66 96 VAL A N 1
ATOM 722 C CA . VAL A 1 96 ? -25.087 33.126 14.627 1.00 41.66 96 VAL A CA 1
ATOM 723 C C . VAL A 1 96 ? -25.817 31.860 15.021 1.00 41.66 96 VAL A C 1
ATOM 725 O O . VAL A 1 96 ? -26.029 31.626 16.208 1.00 41.66 96 VAL A O 1
ATOM 728 N N . GLU A 1 97 ? -26.241 31.097 14.014 1.00 47.19 97 GLU A N 1
ATOM 729 C CA . GLU A 1 97 ? -26.867 29.791 14.178 1.00 47.19 97 GLU A CA 1
ATOM 730 C C . GLU A 1 97 ? -26.073 28.965 15.187 1.00 47.19 97 GLU A C 1
ATOM 732 O O . GLU A 1 97 ? -24.926 28.567 14.967 1.00 47.19 97 GLU A O 1
ATOM 737 N N . GLU A 1 98 ? -26.711 28.780 16.334 1.00 39.56 98 GLU A N 1
ATOM 738 C CA . GLU A 1 98 ? -26.286 27.957 17.440 1.00 39.56 98 GLU A CA 1
ATOM 739 C C . GLU A 1 98 ? -26.273 26.513 16.931 1.00 39.56 98 GLU A C 1
ATOM 741 O O . GLU A 1 98 ? -27.272 25.800 16.959 1.00 39.56 98 GLU A O 1
ATOM 746 N N . VAL A 1 99 ? -25.137 26.101 16.361 1.00 49.22 99 VAL A N 1
ATOM 747 C CA . VAL A 1 99 ? -24.865 24.696 16.063 1.00 49.22 99 VAL A CA 1
ATOM 748 C C . VAL A 1 99 ? -24.734 23.992 17.407 1.00 49.22 99 VAL A C 1
ATOM 750 O O . VAL A 1 99 ? -23.668 23.950 18.021 1.00 49.22 99 VAL A O 1
ATOM 753 N N . GLU A 1 100 ? -25.890 23.509 17.843 1.00 44.19 100 GLU A N 1
ATOM 754 C CA . GLU A 1 100 ? -26.218 22.618 18.943 1.00 44.19 100 GLU A CA 1
ATOM 755 C C . GLU A 1 100 ? -25.089 21.605 19.220 1.00 44.19 100 GLU A C 1
ATOM 757 O O . GLU A 1 100 ? -25.030 20.503 18.680 1.00 44.19 100 GLU A O 1
ATOM 762 N N . LEU A 1 101 ? -24.142 22.002 20.077 1.00 47.75 101 LEU A N 1
ATOM 763 C CA . LEU A 1 101 ? -23.052 21.155 20.580 1.00 47.75 101 LEU A CA 1
ATOM 764 C C . LEU A 1 101 ? -23.474 20.349 21.826 1.00 47.75 101 LEU A C 1
ATOM 766 O O . LEU A 1 101 ? -22.625 19.779 22.513 1.00 47.75 101 LEU A O 1
ATOM 770 N N . ALA A 1 102 ? -24.775 20.316 22.127 1.00 42.75 102 ALA A N 1
ATOM 771 C CA . ALA A 1 102 ? -25.356 19.685 23.310 1.00 42.75 102 ALA A CA 1
ATOM 772 C C . ALA A 1 102 ? -25.522 18.154 23.190 1.00 42.75 102 ALA A C 1
ATOM 774 O O . ALA A 1 102 ? -25.852 17.504 24.177 1.00 42.75 102 ALA A O 1
ATOM 775 N N . ASP A 1 103 ? -25.228 17.558 22.027 1.00 45.69 103 ASP A N 1
ATOM 776 C CA . ASP A 1 103 ? -25.485 16.130 21.763 1.00 45.69 103 ASP A CA 1
ATOM 777 C C . ASP A 1 103 ? -24.232 15.221 21.837 1.00 45.69 103 ASP A C 1
ATOM 779 O O . ASP A 1 103 ? -24.260 14.044 21.483 1.00 45.69 103 ASP A O 1
ATOM 783 N N . LEU A 1 104 ? -23.086 15.730 22.314 1.00 49.66 104 LEU A N 1
ATOM 784 C CA . LEU A 1 104 ? -21.874 14.904 22.494 1.00 49.66 104 LEU A CA 1
ATOM 785 C C . LEU A 1 104 ? -21.831 14.149 23.833 1.00 49.66 104 LEU A C 1
ATOM 787 O O . LEU A 1 104 ? -21.029 13.227 23.990 1.00 49.66 104 LEU A O 1
ATOM 791 N N . SER A 1 105 ? -22.694 14.502 24.786 1.00 47.25 105 SER A N 1
ATOM 792 C CA . SER A 1 105 ? -22.830 13.808 26.074 1.00 47.25 105 SER A CA 1
ATOM 793 C C . SER A 1 105 ? -23.727 12.566 26.020 1.00 47.25 105 SER A C 1
ATOM 795 O O . SER A 1 105 ? -23.641 11.746 26.931 1.00 47.25 105 SER A O 1
ATOM 797 N N . ASP A 1 106 ? -24.503 12.369 24.945 1.00 45.78 106 ASP A N 1
ATOM 798 C CA . ASP A 1 106 ? -25.304 11.151 24.720 1.00 45.78 106 ASP A CA 1
ATOM 799 C C . ASP A 1 106 ? -24.585 10.115 23.822 1.00 45.78 106 ASP A C 1
ATOM 801 O O . ASP A 1 106 ? -25.107 9.055 23.463 1.00 45.78 106 ASP A O 1
ATOM 805 N N . VAL A 1 107 ? -23.289 10.337 23.546 1.00 51.66 107 VAL A N 1
ATOM 806 C CA . VAL A 1 107 ? -22.362 9.352 22.942 1.00 51.66 107 VAL A CA 1
ATOM 807 C C . VAL A 1 107 ? -21.948 8.282 23.977 1.00 51.66 107 VAL A C 1
ATOM 809 O O . VAL A 1 107 ? -20.882 7.680 23.927 1.00 51.66 107 VAL A O 1
ATOM 812 N N . GLY A 1 108 ? -22.844 7.989 24.919 1.00 45.47 108 GLY A N 1
ATOM 813 C CA . GLY A 1 108 ? -22.940 6.717 25.626 1.00 45.47 108 GLY A CA 1
ATOM 814 C C . GLY A 1 108 ? -23.652 5.643 24.795 1.00 45.47 108 GLY A C 1
ATOM 815 O O . GLY A 1 108 ? -24.060 4.619 25.346 1.00 45.47 108 GLY A O 1
ATOM 816 N N . LYS A 1 109 ? -23.815 5.842 23.473 1.00 57.25 109 LYS A N 1
ATOM 817 C CA . LYS A 1 109 ? -24.162 4.777 22.523 1.00 57.25 109 LYS A CA 1
ATOM 818 C C . LYS A 1 109 ? -23.117 3.676 22.647 1.00 57.25 109 LYS A C 1
ATOM 820 O O . LYS A 1 109 ? -22.052 3.743 22.042 1.00 57.25 109 LYS A O 1
ATOM 825 N N . LYS A 1 110 ? -23.443 2.674 23.472 1.00 59.47 110 LYS A N 1
ATOM 826 C CA . LYS A 1 110 ? -22.749 1.389 23.578 1.00 59.47 110 LYS A CA 1
ATOM 827 C C . LYS A 1 110 ? -22.297 1.007 22.178 1.00 59.47 110 LYS A C 1
ATOM 829 O O . LYS A 1 110 ? -23.152 0.794 21.319 1.00 59.47 110 LYS A O 1
ATOM 834 N N . SER A 1 111 ? -20.986 0.962 21.954 1.00 63.78 111 SER A N 1
ATOM 835 C CA . SER A 1 111 ? -20.418 0.413 20.731 1.00 63.78 111 SER A CA 1
ATOM 836 C C . SER A 1 111 ? -21.054 -0.959 20.526 1.00 63.78 111 SER A C 1
ATOM 838 O O . SER A 1 111 ? -20.848 -1.895 21.303 1.00 63.78 111 SER A O 1
ATOM 840 N N . SER A 1 112 ? -21.974 -1.031 19.565 1.00 77.44 112 SER A N 1
ATOM 841 C CA . SER A 1 112 ? -22.767 -2.226 19.320 1.00 77.44 112 SER A CA 1
ATOM 842 C C . SER A 1 112 ? -21.853 -3.224 18.632 1.00 77.44 112 SER A C 1
ATOM 844 O O . SER A 1 112 ? -21.684 -3.191 17.416 1.00 77.44 112 SER A O 1
ATOM 846 N N . PHE A 1 113 ? -21.198 -4.065 19.423 1.00 86.00 113 PHE A N 1
ATOM 847 C CA . PHE A 1 113 ? -20.518 -5.230 18.892 1.00 86.00 113 PHE A CA 1
ATOM 848 C C . PHE A 1 113 ? -21.576 -6.255 18.454 1.00 86.00 113 PHE A C 1
ATOM 850 O O . PHE A 1 113 ? -22.561 -6.439 19.176 1.00 86.00 113 PHE A O 1
ATOM 857 N N . PRO A 1 114 ? -21.395 -6.930 17.307 1.00 93.31 114 PRO A N 1
ATOM 858 C CA . PRO A 1 114 ? -20.232 -6.868 16.417 1.00 93.31 114 PRO A CA 1
ATOM 859 C C . PRO A 1 114 ? -20.160 -5.572 15.583 1.00 93.31 114 PRO A C 1
ATOM 861 O O . PRO A 1 114 ? -21.155 -5.132 15.012 1.00 93.31 114 PRO A O 1
ATOM 864 N N . PHE A 1 115 ? -18.967 -4.974 15.491 1.00 93.94 115 PHE A N 1
ATOM 865 C CA . PHE A 1 115 ? -18.748 -3.731 14.743 1.00 93.94 115 PHE A CA 1
ATOM 866 C C . PHE A 1 115 ? -18.312 -4.043 13.309 1.00 93.94 115 PHE A C 1
ATOM 868 O O . PHE A 1 115 ? -17.313 -4.725 13.098 1.00 93.94 115 PHE A O 1
ATOM 875 N N . VAL A 1 116 ? -19.032 -3.538 12.306 1.00 95.50 116 VAL A N 1
ATOM 876 C CA . VAL A 1 116 ? -18.701 -3.785 10.894 1.00 95.50 116 VAL A CA 1
ATOM 877 C C . VAL A 1 116 ? -17.836 -2.653 10.350 1.00 95.50 116 VAL A C 1
ATOM 879 O O . VAL A 1 116 ? -18.328 -1.583 9.998 1.00 95.50 116 VAL A O 1
ATOM 882 N N . LEU A 1 117 ? -16.539 -2.910 10.228 1.00 95.50 117 LEU A N 1
ATOM 883 C CA . LEU A 1 117 ? -15.576 -1.982 9.661 1.00 95.50 117 LEU A CA 1
ATOM 884 C C . LEU A 1 117 ? -15.514 -2.122 8.137 1.00 95.50 117 LEU A C 1
ATOM 886 O O . LEU A 1 117 ? -15.108 -3.157 7.610 1.00 95.50 117 LEU A O 1
ATOM 890 N N . LYS A 1 118 ? -15.839 -1.054 7.405 1.00 95.50 118 LYS A N 1
ATOM 891 C CA . LYS A 1 118 ? -15.634 -1.019 5.949 1.00 95.50 118 LYS A CA 1
ATOM 892 C C . LYS A 1 118 ? -14.196 -0.641 5.613 1.00 95.50 118 LYS A C 1
ATOM 894 O O . LYS A 1 118 ? -13.665 0.358 6.097 1.00 95.50 118 LYS A O 1
ATOM 899 N N . ILE A 1 119 ? -13.586 -1.429 4.742 1.00 95.81 119 ILE A N 1
ATOM 900 C CA . ILE A 1 119 ? -12.203 -1.298 4.308 1.00 95.81 119 ILE A CA 1
ATOM 901 C C . ILE A 1 119 ? -12.192 -1.063 2.802 1.00 95.81 119 ILE A C 1
ATOM 903 O O . ILE A 1 119 ? -12.810 -1.802 2.042 1.00 95.81 119 ILE A O 1
ATOM 907 N N . TYR A 1 120 ? -11.456 -0.051 2.369 1.00 94.25 120 TYR A N 1
ATOM 908 C CA . TYR A 1 120 ? -11.398 0.406 0.991 1.00 94.25 120 TYR A CA 1
ATOM 909 C C . TYR A 1 120 ? -9.984 0.292 0.436 1.00 94.25 120 TYR A C 1
ATOM 911 O O . TYR A 1 120 ? -8.988 0.506 1.137 1.00 94.25 120 TYR A O 1
ATOM 919 N N . ARG A 1 121 ? -9.908 -0.003 -0.861 1.00 92.12 121 ARG A N 1
ATOM 920 C CA . ARG A 1 121 ? -8.697 0.033 -1.679 1.00 92.12 121 ARG A CA 1
ATOM 921 C C . ARG A 1 121 ? -9.074 0.509 -3.076 1.00 92.12 121 ARG A C 1
ATOM 923 O O . ARG A 1 121 ? -9.519 -0.261 -3.925 1.00 92.12 121 ARG A O 1
ATOM 930 N N . GLY A 1 122 ? -8.860 1.788 -3.354 1.00 87.44 122 GLY A N 1
ATOM 931 C CA . GLY A 1 122 ? -9.366 2.332 -4.611 1.00 87.44 122 GLY A CA 1
ATOM 932 C C . GLY A 1 122 ? -10.896 2.257 -4.630 1.00 87.44 122 GLY A C 1
ATOM 933 O O . GLY A 1 122 ? -11.556 2.518 -3.634 1.00 87.44 122 GLY A O 1
ATOM 934 N N . ARG A 1 123 ? -11.459 1.820 -5.756 1.00 86.31 123 ARG A N 1
ATOM 935 C CA . ARG A 1 123 ? -12.910 1.610 -5.894 1.00 86.31 123 ARG A CA 1
ATOM 936 C C . ARG A 1 123 ? -13.407 0.296 -5.282 1.00 86.31 123 ARG A C 1
ATOM 938 O O . ARG A 1 123 ? -14.610 0.086 -5.223 1.00 86.31 123 ARG A O 1
ATOM 945 N N . GLU A 1 124 ? -12.499 -0.590 -4.884 1.00 91.56 124 GLU A N 1
ATOM 946 C CA . GLU A 1 124 ? -12.828 -1.892 -4.305 1.00 91.56 124 GLU A CA 1
ATOM 947 C C . GLU A 1 124 ? -12.993 -1.742 -2.784 1.00 91.56 124 GLU A C 1
ATOM 949 O O . GLU A 1 124 ? -12.265 -0.976 -2.141 1.00 91.56 124 GLU A O 1
ATOM 954 N N . SER A 1 125 ? -13.945 -2.469 -2.200 1.00 94.12 125 SER A N 1
ATOM 955 C CA . SER A 1 125 ? -14.189 -2.468 -0.759 1.00 94.12 125 SER A CA 1
ATOM 956 C C . SER A 1 125 ? -14.498 -3.867 -0.236 1.00 94.12 125 SER A C 1
ATOM 958 O O . SER A 1 125 ? -14.949 -4.742 -0.971 1.00 94.12 125 SER A O 1
ATOM 960 N N . THR A 1 126 ? -14.218 -4.076 1.046 1.00 96.25 126 THR A N 1
ATOM 961 C CA . THR A 1 126 ? -14.591 -5.270 1.808 1.00 96.25 126 THR A CA 1
ATOM 962 C C . THR A 1 126 ? -15.018 -4.852 3.214 1.00 96.25 126 THR A C 1
ATOM 964 O O . THR A 1 126 ? -14.717 -3.741 3.656 1.00 96.25 126 THR A O 1
ATOM 967 N N . SER A 1 127 ? -15.751 -5.705 3.918 1.00 96.44 127 SER A N 1
ATOM 968 C CA . SER A 1 127 ? -16.206 -5.454 5.287 1.00 96.44 127 SER A CA 1
ATOM 969 C C . SER A 1 127 ? -15.565 -6.447 6.245 1.00 96.44 127 SER A C 1
ATOM 971 O O . SER A 1 127 ? -15.615 -7.650 6.007 1.00 96.44 127 SER A O 1
ATOM 973 N N . LEU A 1 128 ? -15.011 -5.942 7.340 1.00 97.31 128 LEU A N 1
ATOM 974 C CA . LEU A 1 128 ? -14.424 -6.722 8.418 1.00 97.31 128 LEU A CA 1
ATOM 975 C C . LEU A 1 128 ? -15.300 -6.601 9.661 1.00 97.31 128 LEU A C 1
ATOM 977 O O . LEU A 1 128 ? -15.590 -5.496 10.109 1.00 97.31 128 LEU A O 1
ATOM 981 N N . VAL A 1 129 ? -15.721 -7.730 10.220 1.00 97.44 129 VAL A N 1
ATOM 982 C CA . VAL A 1 129 ? -16.513 -7.759 11.451 1.00 97.44 129 VAL A CA 1
ATOM 983 C C . VAL A 1 129 ? -15.559 -7.853 12.640 1.00 97.44 129 VAL A C 1
ATOM 985 O O . VAL A 1 129 ? -14.824 -8.827 12.756 1.00 97.44 129 VAL A O 1
ATOM 988 N N . ILE A 1 130 ? -15.553 -6.830 13.491 1.00 96.69 130 ILE A N 1
ATOM 989 C CA . ILE A 1 130 ? -14.721 -6.731 14.692 1.00 96.69 130 ILE A CA 1
ATOM 990 C C . ILE A 1 130 ? -15.536 -7.221 15.892 1.00 96.69 130 ILE A C 1
ATOM 992 O O . ILE A 1 130 ? -16.632 -6.714 16.162 1.00 96.69 130 ILE A O 1
ATOM 996 N N . GLU A 1 131 ? -14.995 -8.201 16.613 1.00 96.69 131 GLU A N 1
ATOM 997 C CA . GLU A 1 131 ? -15.579 -8.724 17.852 1.00 96.69 131 GLU A CA 1
ATOM 998 C C . GLU A 1 131 ? -15.093 -7.906 19.063 1.00 96.69 131 GLU A C 1
ATOM 1000 O O . GLU A 1 131 ? -14.110 -7.167 18.993 1.00 96.69 131 GLU A O 1
ATOM 1005 N N . LYS A 1 132 ? -15.809 -8.004 20.187 1.00 94.56 132 LYS A N 1
ATOM 1006 C CA . LYS A 1 132 ? -15.561 -7.178 21.384 1.00 94.56 132 LYS A CA 1
ATOM 1007 C C . LYS A 1 132 ? -14.208 -7.461 22.051 1.00 94.56 132 LYS A C 1
ATOM 1009 O O . LYS A 1 132 ? -13.649 -6.590 22.707 1.00 94.56 132 LYS A O 1
ATOM 1014 N N . ASP A 1 133 ? -13.723 -8.684 21.914 1.00 95.75 133 ASP A N 1
ATOM 1015 C CA . ASP A 1 133 ? -12.499 -9.234 22.498 1.00 95.75 133 ASP A CA 1
ATOM 1016 C C . ASP A 1 133 ? -11.274 -9.079 21.582 1.00 95.75 133 ASP A C 1
ATOM 1018 O O . ASP A 1 133 ? -10.227 -9.672 21.831 1.00 95.75 133 ASP A O 1
ATOM 1022 N N . TRP A 1 134 ? -11.386 -8.305 20.499 1.00 96.69 134 TRP A N 1
ATOM 1023 C CA . TRP A 1 134 ? -10.264 -8.103 19.592 1.00 96.69 134 TRP A CA 1
ATOM 1024 C C . TRP A 1 134 ? -9.218 -7.154 20.166 1.00 96.69 134 TRP A C 1
ATOM 1026 O O . TRP A 1 134 ? -9.504 -6.017 20.533 1.00 96.69 134 TRP A O 1
ATOM 1036 N N . GLU A 1 135 ? -7.977 -7.622 20.138 1.00 96.69 135 GLU A N 1
ATOM 1037 C CA . GLU A 1 135 ? -6.778 -6.815 20.339 1.00 96.69 135 GLU A CA 1
ATOM 1038 C C . GLU A 1 135 ? -6.286 -6.216 19.011 1.00 96.69 135 GLU A C 1
ATOM 1040 O O . GLU A 1 135 ? -6.562 -6.736 17.921 1.00 96.69 135 GLU A O 1
ATOM 1045 N N . ASP A 1 136 ? -5.481 -5.159 19.100 1.00 95.62 136 ASP A N 1
ATOM 1046 C CA . ASP A 1 136 ? -4.886 -4.448 17.968 1.00 95.62 136 ASP A CA 1
ATOM 1047 C C . ASP A 1 136 ? -4.071 -5.396 17.076 1.00 95.62 136 ASP A C 1
ATOM 1049 O O . ASP A 1 136 ? -4.193 -5.346 15.851 1.00 95.62 136 ASP A O 1
ATOM 1053 N N . GLY A 1 137 ? -3.288 -6.312 17.658 1.00 96.19 137 GLY A N 1
ATOM 1054 C CA . GLY A 1 137 ? -2.524 -7.310 16.902 1.00 96.19 137 GLY A CA 1
ATOM 1055 C C . GLY A 1 137 ? -3.408 -8.218 16.035 1.00 96.19 137 GLY A C 1
ATOM 1056 O O . GLY A 1 137 ? -3.115 -8.435 14.852 1.00 96.19 137 GLY A O 1
ATOM 1057 N N . ARG A 1 138 ? -4.538 -8.695 16.580 1.00 97.19 138 ARG A N 1
ATOM 1058 C CA . ARG A 1 138 ? -5.523 -9.502 15.835 1.00 97.19 138 ARG A CA 1
ATOM 1059 C C . ARG A 1 138 ? -6.197 -8.667 14.746 1.00 97.19 138 ARG A C 1
ATOM 1061 O O . ARG A 1 138 ? -6.289 -9.129 13.607 1.00 97.19 138 ARG A O 1
ATOM 1068 N N . LEU A 1 139 ? -6.570 -7.424 15.059 1.00 96.38 139 LEU A N 1
ATOM 1069 C CA . LEU A 1 139 ? -7.124 -6.482 14.086 1.00 96.38 139 LEU A CA 1
ATOM 1070 C C . LEU A 1 139 ? -6.152 -6.243 12.921 1.00 96.38 139 LEU A C 1
ATOM 1072 O O . LEU A 1 139 ? -6.550 -6.365 11.766 1.00 96.38 139 LEU A O 1
ATOM 1076 N N . PHE A 1 140 ? -4.872 -5.960 13.180 1.00 96.31 140 PHE A N 1
ATOM 1077 C CA . PHE A 1 140 ? -3.883 -5.730 12.120 1.00 96.31 140 PHE A CA 1
ATOM 1078 C C . PHE A 1 140 ? -3.634 -6.969 11.256 1.00 96.31 140 PHE A C 1
ATOM 1080 O O . PHE A 1 140 ? -3.444 -6.835 10.044 1.00 96.31 140 PHE A O 1
ATOM 1087 N N . LYS A 1 141 ? -3.685 -8.170 11.841 1.00 97.19 141 LYS A N 1
ATOM 1088 C CA . LYS A 1 141 ? -3.586 -9.431 11.096 1.00 97.19 141 LYS A CA 1
ATOM 1089 C C . LYS A 1 141 ? -4.748 -9.602 10.114 1.00 97.19 141 LYS A C 1
ATOM 1091 O O . LYS A 1 141 ? -4.514 -9.918 8.946 1.00 97.19 141 LYS A O 1
ATOM 1096 N N . GLU A 1 142 ? -5.977 -9.335 10.552 1.00 97.69 142 GLU A N 1
ATOM 1097 C CA . GLU A 1 142 ? -7.155 -9.397 9.678 1.00 97.69 142 GLU A CA 1
ATOM 1098 C C . GLU A 1 142 ? -7.190 -8.245 8.664 1.00 97.69 142 GLU A C 1
ATOM 1100 O O . GLU A 1 142 ? -7.490 -8.461 7.492 1.00 97.69 142 GLU A O 1
ATOM 1105 N N . LEU A 1 143 ? -6.761 -7.036 9.039 1.00 96.56 143 LEU A N 1
ATOM 1106 C CA . LEU A 1 143 ? -6.590 -5.929 8.092 1.00 96.56 143 LEU A CA 1
ATOM 1107 C C . LEU A 1 143 ? -5.595 -6.279 6.982 1.00 96.56 143 LEU A C 1
ATOM 1109 O O . LEU A 1 143 ? -5.853 -6.000 5.808 1.00 96.56 143 LEU A O 1
ATOM 1113 N N . LEU A 1 144 ? -4.473 -6.917 7.325 1.00 95.81 144 LEU A N 1
ATOM 1114 C CA . LEU A 1 144 ? -3.497 -7.390 6.346 1.00 95.81 144 LEU A CA 1
ATOM 1115 C C . LEU A 1 144 ? -4.093 -8.480 5.441 1.00 95.81 144 LEU A C 1
ATOM 1117 O O . LEU A 1 144 ? -3.819 -8.495 4.236 1.00 95.81 144 LEU A O 1
ATOM 1121 N N . ARG A 1 145 ? -4.927 -9.370 5.991 1.00 96.75 145 ARG A N 1
ATOM 1122 C CA . ARG A 1 145 ? -5.660 -10.384 5.223 1.00 96.75 145 ARG A CA 1
ATOM 1123 C C . ARG A 1 145 ? -6.626 -9.737 4.229 1.00 96.75 145 ARG A C 1
ATOM 1125 O O . ARG A 1 145 ? -6.503 -10.011 3.037 1.00 96.75 145 ARG A O 1
ATOM 1132 N N . CYS A 1 146 ? -7.486 -8.825 4.683 1.00 96.81 146 CYS A N 1
ATOM 1133 C CA . CYS A 1 146 ? -8.408 -8.067 3.832 1.00 96.81 146 CYS A CA 1
ATOM 1134 C C . CYS A 1 146 ? -7.664 -7.269 2.752 1.00 96.81 146 CYS A C 1
ATOM 1136 O O . CYS A 1 146 ? -8.074 -7.251 1.594 1.00 96.81 146 CYS A O 1
ATOM 1138 N N . TYR A 1 147 ? -6.530 -6.647 3.090 1.00 95.31 147 TYR A N 1
ATOM 1139 C CA . TYR A 1 147 ? -5.689 -5.962 2.106 1.00 95.31 147 TYR A CA 1
ATOM 1140 C C . TYR A 1 147 ? -5.163 -6.920 1.028 1.00 95.31 147 TYR A C 1
ATOM 1142 O O . TYR A 1 147 ? -5.202 -6.605 -0.163 1.00 95.31 147 TYR A O 1
ATOM 1150 N N . ASN A 1 148 ? -4.671 -8.096 1.426 1.00 94.81 148 ASN A N 1
ATOM 1151 C CA . ASN A 1 148 ? -4.170 -9.105 0.493 1.00 94.81 148 ASN A CA 1
ATOM 1152 C C . ASN A 1 148 ? -5.281 -9.684 -0.391 1.00 94.81 148 ASN A C 1
ATOM 1154 O O . ASN A 1 148 ? -5.032 -9.947 -1.568 1.00 94.81 148 ASN A O 1
ATOM 1158 N N . GLU A 1 149 ? -6.486 -9.842 0.152 1.00 96.12 149 GLU A N 1
ATOM 1159 C CA . GLU A 1 149 ? -7.679 -10.271 -0.575 1.00 96.12 149 GLU A CA 1
ATOM 1160 C C . GLU A 1 149 ? -8.090 -9.239 -1.630 1.00 96.12 149 GLU A C 1
ATOM 1162 O O . GLU A 1 149 ? -8.143 -9.572 -2.815 1.00 96.12 149 GLU A O 1
ATOM 1167 N N . LEU A 1 150 ? -8.221 -7.965 -1.236 1.00 95.06 150 LEU A N 1
ATOM 1168 C CA . LEU A 1 150 ? -8.480 -6.847 -2.153 1.00 95.06 150 LEU A CA 1
ATOM 1169 C C . LEU A 1 150 ? -7.406 -6.734 -3.244 1.00 95.06 150 LEU A C 1
ATOM 1171 O O . LEU A 1 150 ? -7.652 -6.224 -4.332 1.00 95.06 150 LEU A O 1
ATOM 1175 N N . ARG A 1 151 ? -6.178 -7.184 -2.973 1.00 92.81 151 ARG A N 1
ATOM 1176 C CA . ARG A 1 151 ? -5.074 -7.139 -3.938 1.00 92.81 151 ARG A CA 1
ATOM 1177 C C . ARG A 1 151 ? -5.009 -8.359 -4.856 1.00 92.81 151 ARG A C 1
ATOM 1179 O O . ARG A 1 151 ? -4.460 -8.237 -5.955 1.00 92.81 151 ARG A O 1
ATOM 1186 N N . SER A 1 152 ? -5.577 -9.491 -4.439 1.00 92.38 152 SER A N 1
ATOM 1187 C CA . SER A 1 152 ? -5.658 -10.751 -5.188 1.00 92.38 152 SER A CA 1
ATOM 1188 C C . SER A 1 152 ? -4.335 -11.098 -5.913 1.00 92.38 152 SER A C 1
ATOM 1190 O O . SER A 1 152 ? -3.238 -10.840 -5.405 1.00 92.38 152 SER A O 1
ATOM 1192 N N . TRP A 1 153 ? -4.405 -11.667 -7.118 1.00 90.69 153 TRP A N 1
ATOM 1193 C CA . TRP A 1 153 ? -3.259 -11.988 -7.978 1.00 90.69 153 TRP A CA 1
ATOM 1194 C C . TRP A 1 153 ? -2.512 -10.740 -8.475 1.00 90.69 153 TRP A C 1
ATOM 1196 O O . TRP A 1 153 ? -1.298 -10.777 -8.695 1.00 90.69 153 TRP A O 1
ATOM 1206 N N . ARG A 1 154 ? -3.199 -9.590 -8.565 1.00 84.62 154 ARG A N 1
ATOM 1207 C CA . ARG A 1 154 ? -2.604 -8.307 -8.979 1.00 84.62 154 ARG A CA 1
ATOM 1208 C C . ARG A 1 154 ? -1.499 -7.849 -8.025 1.00 84.62 154 ARG A C 1
ATOM 1210 O O . ARG A 1 154 ? -0.745 -6.938 -8.361 1.00 84.62 154 ARG A O 1
ATOM 1217 N N . LYS A 1 155 ? -1.343 -8.470 -6.848 1.00 87.50 155 LYS A N 1
ATOM 1218 C CA . LYS A 1 155 ? -0.275 -8.127 -5.900 1.00 87.50 155 LYS A CA 1
ATOM 1219 C C . LYS A 1 155 ? 1.137 -8.336 -6.436 1.00 87.50 155 LYS A C 1
ATOM 1221 O O . LYS A 1 155 ? 2.025 -7.574 -6.030 1.00 87.50 155 LYS A O 1
ATOM 1226 N N . TYR A 1 156 ? 1.300 -9.315 -7.326 1.00 86.62 156 TYR A N 1
ATOM 1227 C CA . TYR A 1 156 ? 2.572 -9.676 -7.948 1.00 86.62 156 TYR A CA 1
ATOM 1228 C C . TYR A 1 156 ? 2.932 -8.739 -9.104 1.00 86.62 156 TYR A C 1
ATOM 1230 O O . TYR A 1 156 ? 4.093 -8.376 -9.241 1.00 86.62 156 TYR A O 1
ATOM 1238 N N . LEU A 1 157 ? 1.937 -8.269 -9.864 1.00 83.25 157 LEU A N 1
ATOM 1239 C CA . LEU A 1 157 ? 2.153 -7.320 -10.963 1.00 83.25 157 LEU A CA 1
ATOM 1240 C C . LEU A 1 157 ? 2.115 -5.854 -10.525 1.00 83.25 157 LEU A C 1
ATOM 1242 O O . LEU A 1 157 ? 2.634 -4.978 -11.211 1.00 83.25 157 LEU A O 1
ATOM 1246 N N . SER A 1 158 ? 1.490 -5.550 -9.388 1.00 85.12 158 SER A N 1
ATOM 1247 C CA . SER A 1 158 ? 1.372 -4.168 -8.944 1.00 85.12 158 SER A CA 1
ATOM 1248 C C . SER A 1 158 ? 2.707 -3.645 -8.410 1.00 85.12 158 SER A C 1
ATOM 1250 O O . SER A 1 158 ? 3.247 -4.094 -7.390 1.00 85.12 158 SER A O 1
ATOM 1252 N N . LEU A 1 159 ? 3.197 -2.620 -9.102 1.00 88.81 159 LEU A N 1
ATOM 1253 C CA . LEU A 1 159 ? 4.373 -1.817 -8.764 1.00 88.81 159 LEU A CA 1
ATOM 1254 C C . LEU A 1 159 ? 4.134 -0.895 -7.556 1.00 88.81 159 LEU A C 1
ATOM 1256 O O . LEU A 1 159 ? 5.072 -0.332 -6.984 1.00 88.81 159 LEU A O 1
ATOM 1260 N N . ARG A 1 160 ? 2.876 -0.762 -7.125 1.00 90.69 160 ARG A N 1
ATOM 1261 C CA . ARG A 1 160 ? 2.517 -0.011 -5.926 1.00 90.69 160 ARG A CA 1
ATOM 1262 C C . ARG A 1 160 ? 2.716 -0.870 -4.687 1.00 90.69 160 ARG A C 1
ATOM 1264 O O . ARG A 1 160 ? 2.409 -2.055 -4.698 1.00 90.69 160 ARG A O 1
ATOM 1271 N N . LYS A 1 161 ? 3.201 -0.291 -3.600 1.00 90.75 161 LYS A N 1
ATOM 1272 C CA . LYS A 1 161 ? 3.278 -0.909 -2.277 1.00 90.75 161 LYS A CA 1
ATOM 1273 C C . LYS A 1 161 ? 2.311 -0.185 -1.345 1.00 90.75 161 LYS A C 1
ATOM 1275 O O . LYS A 1 161 ? 2.025 0.996 -1.538 1.00 90.75 161 LYS A O 1
ATOM 1280 N N . PHE A 1 162 ? 1.826 -0.897 -0.335 1.00 91.38 162 PHE A N 1
ATOM 1281 C CA . PHE A 1 162 ? 1.109 -0.274 0.769 1.00 91.38 162 PHE A CA 1
ATOM 1282 C C . PHE A 1 162 ? 1.962 0.860 1.355 1.00 91.38 162 PHE A C 1
ATOM 1284 O O . PHE A 1 162 ? 3.136 0.642 1.680 1.00 91.38 162 PHE A O 1
ATOM 1291 N N . SER A 1 163 ? 1.390 2.061 1.444 1.00 88.00 163 SER A N 1
ATOM 1292 C CA . SER A 1 163 ? 2.074 3.218 2.012 1.00 88.00 163 SER A CA 1
ATOM 1293 C C . SER A 1 163 ? 1.532 3.545 3.387 1.00 88.00 163 SER A C 1
ATOM 1295 O O . SER A 1 163 ? 2.307 3.563 4.342 1.00 88.00 163 SER A O 1
ATOM 1297 N N . PHE A 1 164 ? 0.229 3.814 3.481 1.00 87.12 164 PHE A N 1
ATOM 1298 C CA . PHE A 1 164 ? -0.400 4.185 4.738 1.00 87.12 164 PHE A CA 1
ATOM 1299 C C . PHE A 1 164 ? -1.894 3.916 4.756 1.00 87.12 164 PHE A C 1
ATOM 1301 O O . PHE A 1 164 ? -2.531 3.643 3.740 1.00 87.12 164 PHE A O 1
ATOM 1308 N N . LEU A 1 165 ? -2.421 3.992 5.967 1.00 90.44 165 LEU A N 1
ATOM 1309 C CA . LEU A 1 165 ? -3.808 3.769 6.295 1.00 90.44 165 LEU A CA 1
ATOM 1310 C C . LEU A 1 165 ? -4.423 5.121 6.652 1.00 90.44 165 LEU A C 1
ATOM 1312 O O . LEU A 1 165 ? -3.886 5.842 7.495 1.00 90.44 165 LEU A O 1
ATOM 1316 N N . THR A 1 166 ? -5.518 5.482 5.993 1.00 88.56 166 THR A N 1
ATOM 1317 C CA . THR A 1 166 ? -6.283 6.688 6.322 1.00 88.56 166 THR A CA 1
ATOM 1318 C C . THR A 1 166 ? -7.624 6.292 6.901 1.00 88.56 166 THR A C 1
ATOM 1320 O O . THR A 1 166 ? -8.306 5.456 6.318 1.00 88.56 166 THR A O 1
ATOM 1323 N N . LEU A 1 167 ? -8.031 6.927 7.996 1.00 87.88 167 LEU A N 1
ATOM 1324 C CA . LEU A 1 167 ? -9.406 6.829 8.463 1.00 87.88 167 LEU A CA 1
ATOM 1325 C C . LEU A 1 167 ? -10.290 7.712 7.582 1.00 87.88 167 LEU A C 1
ATOM 1327 O O . LEU A 1 167 ? -10.000 8.895 7.391 1.00 87.88 167 LEU A O 1
ATOM 1331 N N . ILE A 1 168 ? -11.334 7.123 7.017 1.00 88.44 168 ILE A N 1
ATOM 1332 C CA . ILE A 1 168 ? -12.313 7.807 6.177 1.00 88.44 168 ILE A CA 1
ATOM 1333 C C . ILE A 1 168 ? -13.701 7.670 6.781 1.00 88.44 168 ILE A C 1
ATOM 1335 O O . ILE A 1 168 ? -13.968 6.741 7.537 1.00 88.44 168 ILE A O 1
ATOM 1339 N N . TRP A 1 169 ? -14.583 8.592 6.429 1.00 86.69 169 TRP A N 1
ATOM 1340 C CA . TRP A 1 169 ? -16.005 8.446 6.687 1.00 86.69 169 TRP A CA 1
ATOM 1341 C C . TRP A 1 169 ? -16.593 7.535 5.607 1.00 86.69 169 TRP A C 1
ATOM 1343 O O . TRP A 1 169 ? -16.190 7.581 4.445 1.00 86.69 169 TRP A O 1
ATOM 1353 N N . THR A 1 170 ? -17.484 6.631 6.002 1.00 84.75 170 THR A N 1
ATOM 1354 C CA . THR A 1 170 ? -18.053 5.596 5.122 1.00 84.75 170 THR A CA 1
ATOM 1355 C C . THR A 1 170 ? -19.235 6.082 4.291 1.00 84.75 170 THR A C 1
ATOM 1357 O O . THR A 1 170 ? -19.842 5.273 3.583 1.00 84.75 170 THR A O 1
ATOM 1360 N N . GLU A 1 171 ? -19.570 7.372 4.355 1.00 84.06 171 GLU A N 1
ATOM 1361 C CA . GLU A 1 171 ? -20.636 7.934 3.536 1.00 84.06 171 GLU A CA 1
ATOM 1362 C C . GLU A 1 171 ? -20.260 7.824 2.040 1.00 84.06 171 GLU A C 1
ATOM 1364 O O . GLU A 1 171 ? -19.133 8.131 1.641 1.00 84.06 171 GLU A O 1
ATOM 1369 N N . PRO A 1 172 ? -21.170 7.316 1.187 1.00 70.94 172 PRO A N 1
ATOM 1370 C CA . PRO A 1 172 ? -20.867 6.984 -0.210 1.00 70.94 172 PRO A CA 1
ATOM 1371 C C . PRO A 1 172 ? -20.440 8.199 -1.047 1.00 70.94 172 PRO A C 1
ATOM 1373 O O . PRO A 1 172 ? -19.668 8.060 -2.000 1.00 70.94 172 PRO A O 1
ATOM 1376 N N . THR A 1 173 ? -20.899 9.389 -0.665 1.00 71.50 173 THR A N 1
ATOM 1377 C CA . THR A 1 173 ? -20.516 10.678 -1.250 1.00 71.50 173 THR A CA 1
ATOM 1378 C C . THR A 1 173 ? -19.017 10.948 -1.090 1.00 71.50 173 THR A C 1
ATOM 1380 O O . THR A 1 173 ? -18.346 11.249 -2.080 1.00 71.50 173 THR A O 1
ATOM 1383 N N . ASP A 1 174 ? -18.455 10.720 0.098 1.00 67.00 174 ASP A N 1
ATOM 1384 C CA . ASP A 1 174 ? -17.044 10.989 0.412 1.00 67.00 174 ASP A CA 1
ATOM 1385 C C . ASP A 1 174 ? -16.075 10.063 -0.330 1.00 67.00 174 ASP A C 1
ATOM 1387 O O . ASP A 1 174 ? -15.011 10.477 -0.804 1.00 67.00 174 ASP A O 1
ATOM 1391 N N . ILE A 1 175 ? -16.455 8.795 -0.489 1.00 67.12 175 ILE A N 1
ATOM 1392 C CA . ILE A 1 175 ? -15.635 7.810 -1.203 1.00 67.12 175 ILE A CA 1
ATOM 1393 C C . ILE A 1 175 ? -15.523 8.208 -2.678 1.00 67.12 175 ILE A C 1
ATOM 1395 O O . ILE A 1 175 ? -14.434 8.179 -3.260 1.00 67.12 175 ILE A O 1
ATOM 1399 N N . SER A 1 176 ? -16.637 8.634 -3.279 1.00 63.50 176 SER A N 1
ATOM 1400 C CA . SER A 1 176 ? -16.657 9.096 -4.667 1.00 63.50 176 SER A CA 1
ATOM 1401 C C . SER A 1 176 ? -15.847 10.379 -4.864 1.00 63.50 176 SER A C 1
ATOM 1403 O O . SER A 1 176 ? -15.139 10.487 -5.864 1.00 63.50 176 SER A O 1
ATOM 1405 N N . ALA A 1 177 ? -15.851 11.297 -3.891 1.00 60.12 177 ALA A N 1
ATOM 1406 C CA . ALA A 1 177 ? -15.066 12.527 -3.941 1.00 60.12 177 ALA A CA 1
ATOM 1407 C C . ALA A 1 177 ? -13.556 12.251 -3.925 1.00 60.12 177 ALA A C 1
ATOM 1409 O O . ALA A 1 177 ? -12.800 12.928 -4.614 1.00 60.12 177 ALA A O 1
ATOM 1410 N N . ARG A 1 178 ? -13.105 11.224 -3.194 1.00 64.62 178 ARG A N 1
ATOM 1411 C CA . ARG A 1 178 ? -11.673 10.908 -3.063 1.00 64.62 178 ARG A CA 1
ATOM 1412 C C . ARG A 1 178 ? -11.086 10.151 -4.260 1.00 64.62 178 ARG A C 1
ATOM 1414 O O . ARG A 1 178 ? -9.880 10.221 -4.492 1.00 64.62 178 ARG A O 1
ATOM 1421 N N . TYR A 1 179 ? -11.915 9.411 -5.000 1.00 64.19 179 TYR A N 1
ATOM 1422 C CA . TYR A 1 179 ? -11.501 8.681 -6.212 1.00 64.19 179 TYR A CA 1
ATOM 1423 C C . TYR A 1 179 ? -11.932 9.330 -7.521 1.00 64.19 179 TYR A C 1
ATOM 1425 O O . TYR A 1 179 ? -11.358 9.036 -8.574 1.00 64.19 179 TYR A O 1
ATOM 1433 N N . GLY A 1 180 ? -12.942 10.189 -7.473 1.00 54.75 180 GLY A N 1
ATOM 1434 C CA . GLY A 1 180 ? -13.161 11.216 -8.471 1.00 54.75 180 GLY A CA 1
ATOM 1435 C C . GLY A 1 180 ? -12.045 12.246 -8.347 1.00 54.75 180 GLY A C 1
ATOM 1436 O O . GLY A 1 180 ? -11.501 12.465 -7.275 1.00 54.75 180 GLY A O 1
ATOM 1437 N N . LYS A 1 181 ? -11.671 12.894 -9.445 1.00 53.94 181 LYS A N 1
ATOM 1438 C CA . LYS A 1 181 ? -10.629 13.938 -9.478 1.00 53.94 181 LYS A CA 1
ATOM 1439 C C . LYS A 1 181 ? -10.999 15.207 -8.682 1.00 53.94 181 LYS A C 1
ATOM 1441 O O . LYS A 1 181 ? -10.399 16.257 -8.902 1.00 53.94 181 LYS A O 1
ATOM 1446 N N . ALA A 1 182 ? -12.008 15.147 -7.817 1.00 54.28 182 ALA A N 1
ATOM 1447 C CA . ALA A 1 182 ? -12.409 16.263 -6.993 1.00 54.28 182 ALA A CA 1
ATOM 1448 C C . ALA A 1 182 ? -11.347 16.444 -5.907 1.00 54.28 182 ALA A C 1
ATOM 1450 O O . ALA A 1 182 ? -11.093 15.552 -5.096 1.00 54.28 182 ALA A O 1
ATOM 1451 N N . ARG A 1 183 ? -10.681 17.603 -5.909 1.00 53.97 183 ARG A N 1
ATOM 1452 C CA . ARG A 1 183 ? -9.893 18.008 -4.745 1.00 53.97 183 ARG A CA 1
ATOM 1453 C C . ARG A 1 183 ? -10.840 17.952 -3.544 1.00 53.97 183 ARG A C 1
ATOM 1455 O O . ARG A 1 183 ? -11.926 18.514 -3.654 1.00 53.97 183 ARG A O 1
ATOM 1462 N N . PRO A 1 184 ? -10.468 17.293 -2.434 1.00 54.75 184 PRO A N 1
ATOM 1463 C CA . PRO A 1 184 ? -11.276 17.368 -1.229 1.00 54.75 184 PRO A CA 1
ATOM 1464 C C . PRO A 1 184 ? -11.425 18.849 -0.896 1.00 54.75 184 PRO A C 1
ATOM 1466 O O . PRO A 1 184 ? -10.415 19.546 -0.737 1.00 54.75 184 PRO A O 1
ATOM 1469 N N . ASP A 1 185 ? -12.663 19.340 -0.868 1.00 58.81 185 ASP A N 1
ATOM 1470 C CA . ASP A 1 185 ? -12.920 20.726 -0.511 1.00 58.81 185 ASP A CA 1
ATOM 1471 C C . ASP A 1 185 ? -12.248 20.985 0.830 1.00 58.81 185 ASP A C 1
ATOM 1473 O O . ASP A 1 185 ? -12.389 20.191 1.765 1.00 58.81 185 ASP A O 1
ATOM 1477 N N . LYS A 1 186 ? -11.476 22.073 0.920 1.00 57.38 186 LYS A N 1
ATOM 1478 C CA . LYS A 1 186 ? -10.635 22.392 2.087 1.00 57.38 186 LYS A CA 1
ATOM 1479 C C . LYS A 1 186 ? -11.417 22.386 3.414 1.00 57.38 186 LYS A C 1
ATOM 1481 O O . LYS A 1 186 ? -10.798 22.208 4.457 1.00 57.38 186 LYS A O 1
ATOM 1486 N N . GLY A 1 187 ? -12.747 22.530 3.378 1.00 54.88 187 GLY A N 1
ATOM 1487 C CA . GLY A 1 187 ? -13.641 22.435 4.540 1.00 54.88 187 GLY A CA 1
ATOM 1488 C C . GLY A 1 187 ? -14.074 21.014 4.945 1.00 54.88 187 GLY A C 1
ATOM 1489 O O . GLY A 1 187 ? -14.418 20.796 6.103 1.00 54.88 187 GLY A O 1
ATOM 1490 N N . SER A 1 188 ? -14.009 20.031 4.040 1.00 51.03 188 SER A N 1
ATOM 1491 C CA . SER A 1 188 ? -14.396 18.626 4.290 1.00 51.03 188 SER A CA 1
ATOM 1492 C C . SER A 1 188 ? -13.256 17.766 4.848 1.00 51.03 188 SER A C 1
ATOM 1494 O O . SER A 1 188 ? -13.451 16.609 5.215 1.00 51.03 188 SER A O 1
ATOM 1496 N N . ALA A 1 189 ? -12.044 18.321 4.949 1.00 49.16 189 ALA A N 1
ATOM 1497 C CA . ALA A 1 189 ? -10.842 17.603 5.356 1.00 49.16 189 ALA A CA 1
ATOM 1498 C C . ALA A 1 189 ? -10.766 17.325 6.875 1.00 49.16 189 ALA A C 1
ATOM 1500 O O . ALA A 1 189 ? -9.705 17.452 7.484 1.00 49.16 189 ALA A O 1
ATOM 1501 N N . LYS A 1 190 ? -11.864 16.875 7.495 1.00 57.38 190 LYS A N 1
ATOM 1502 C CA . LYS A 1 190 ? -11.884 16.323 8.864 1.00 57.38 190 LYS A CA 1
ATOM 1503 C C . LYS A 1 190 ? -11.265 14.916 8.943 1.00 57.38 190 LYS A C 1
ATOM 1505 O O . LYS A 1 190 ? -11.420 14.213 9.937 1.00 57.38 190 LYS A O 1
ATOM 1510 N N . TYR A 1 191 ? -10.534 14.486 7.917 1.00 59.78 191 TYR A N 1
ATOM 1511 C CA . TYR A 1 191 ? -9.822 13.214 7.911 1.00 59.78 191 TYR A CA 1
ATOM 1512 C C . TYR A 1 191 ? -8.566 13.319 8.779 1.00 59.78 191 TYR A C 1
ATOM 1514 O O . TYR A 1 191 ? -7.535 13.857 8.361 1.00 59.78 191 TYR A O 1
ATOM 1522 N N . LYS A 1 192 ? -8.629 12.781 9.999 1.00 62.50 192 LYS A N 1
ATOM 1523 C CA . LYS A 1 192 ? -7.439 12.619 10.838 1.00 62.50 192 LYS A CA 1
ATOM 1524 C C . LYS A 1 192 ? -6.533 11.568 10.195 1.00 62.50 192 LYS A C 1
ATOM 1526 O O . LYS A 1 192 ? -6.843 10.377 10.176 1.00 62.50 192 LYS A O 1
ATOM 1531 N N . ARG A 1 193 ? -5.390 12.011 9.659 1.00 63.78 193 ARG A N 1
ATOM 1532 C CA . ARG A 1 193 ? -4.306 11.094 9.290 1.00 63.78 193 ARG A CA 1
ATOM 1533 C C . ARG A 1 193 ? -3.848 10.390 10.559 1.00 63.78 193 ARG A C 1
ATOM 1535 O O . ARG A 1 193 ? -3.521 11.049 11.545 1.00 63.78 193 ARG A O 1
ATOM 1542 N N . LEU A 1 194 ? -3.810 9.064 10.522 1.00 64.44 194 LEU A N 1
ATOM 1543 C CA . LEU A 1 194 ? -3.190 8.307 11.596 1.00 64.44 194 LEU A CA 1
ATOM 1544 C C . LEU A 1 194 ? -1.707 8.666 11.715 1.00 64.44 194 LEU A C 1
ATOM 1546 O O . LEU A 1 194 ? -1.092 8.993 10.693 1.00 64.44 194 LEU A O 1
ATOM 1550 N N . PRO A 1 195 ? -1.115 8.564 12.922 1.00 65.75 195 PRO A N 1
ATOM 1551 C CA . PRO A 1 195 ? 0.329 8.623 13.101 1.00 65.75 195 PRO A CA 1
ATOM 1552 C C . PRO A 1 195 ? 0.998 7.619 12.152 1.00 65.75 195 PRO A C 1
ATOM 1554 O O . PRO A 1 195 ? 0.991 6.405 12.366 1.00 65.75 195 PRO A O 1
ATOM 1557 N N . HIS A 1 196 ? 1.520 8.147 11.046 1.00 61.59 196 HIS A N 1
ATOM 1558 C CA . HIS A 1 196 ? 1.815 7.406 9.817 1.00 61.59 196 HIS A CA 1
ATOM 1559 C C . HIS A 1 196 ? 2.867 6.307 10.020 1.00 61.59 196 HIS A C 1
ATOM 1561 O O . HIS A 1 196 ? 2.881 5.306 9.305 1.00 61.59 196 HIS A O 1
ATOM 1567 N N . PHE A 1 197 ? 3.751 6.480 11.003 1.00 56.84 197 PHE A N 1
ATOM 1568 C CA . PHE A 1 197 ? 4.871 5.575 11.215 1.00 56.84 197 PHE A CA 1
ATOM 1569 C C . PHE A 1 197 ? 4.455 4.245 11.860 1.00 56.84 197 PHE A C 1
ATOM 1571 O O . PHE A 1 197 ? 4.920 3.186 11.442 1.00 56.84 197 PHE A O 1
ATOM 1578 N N . ARG A 1 198 ? 3.533 4.275 12.831 1.00 78.19 198 ARG A N 1
ATOM 1579 C CA . ARG A 1 198 ? 3.208 3.089 13.638 1.00 78.19 198 ARG A CA 1
ATOM 1580 C C . ARG A 1 198 ? 2.332 2.088 12.908 1.00 78.19 198 ARG A C 1
ATOM 1582 O O . ARG A 1 198 ? 2.603 0.898 12.959 1.00 78.19 198 ARG A O 1
ATOM 1589 N N . VAL A 1 199 ? 1.338 2.561 12.158 1.00 85.50 199 VAL A N 1
ATOM 1590 C CA . VAL A 1 199 ? 0.395 1.666 11.467 1.00 85.50 199 VAL A CA 1
ATOM 1591 C C . VAL A 1 199 ? 1.109 0.771 10.458 1.00 85.50 199 VAL A C 1
ATOM 1593 O O . VAL A 1 199 ? 0.809 -0.413 10.344 1.00 85.50 199 VAL A O 1
ATOM 1596 N N . ARG A 1 200 ? 2.098 1.314 9.740 1.00 86.50 200 ARG A N 1
ATOM 1597 C CA . ARG A 1 200 ? 2.888 0.516 8.801 1.00 86.50 200 ARG A CA 1
ATOM 1598 C C . ARG A 1 200 ? 3.743 -0.529 9.515 1.00 86.50 200 ARG A C 1
ATOM 1600 O O . ARG A 1 200 ? 3.874 -1.629 8.989 1.00 86.50 200 ARG A O 1
ATOM 1607 N N . GLN A 1 201 ? 4.318 -0.184 10.664 1.00 89.31 201 GLN A N 1
ATOM 1608 C CA . GLN A 1 201 ? 5.098 -1.118 11.471 1.00 89.31 201 GLN A CA 1
ATOM 1609 C C . GLN A 1 201 ? 4.203 -2.240 12.016 1.00 89.31 201 GLN A C 1
ATOM 1611 O O . GLN A 1 201 ? 4.511 -3.403 11.786 1.00 89.31 201 GLN A O 1
ATOM 1616 N N . TYR A 1 202 ? 3.045 -1.913 12.595 1.00 91.62 202 TYR A N 1
ATOM 1617 C CA . TYR A 1 202 ? 2.103 -2.905 13.125 1.00 91.62 202 TYR A CA 1
ATOM 1618 C C . TYR A 1 202 ? 1.462 -3.788 12.050 1.00 91.62 202 TYR A C 1
ATOM 1620 O O . TYR A 1 202 ? 1.221 -4.965 12.283 1.00 91.62 202 TYR A O 1
ATOM 1628 N N . LEU A 1 203 ? 1.256 -3.277 10.833 1.00 91.00 203 LEU A N 1
ATOM 1629 C CA . LEU A 1 203 ? 0.830 -4.119 9.708 1.00 91.00 203 LEU A CA 1
ATOM 1630 C C . LEU A 1 203 ? 1.912 -5.105 9.246 1.00 91.00 203 LEU A C 1
ATOM 1632 O O . LEU A 1 203 ? 1.583 -6.130 8.658 1.00 91.00 203 LEU A O 1
ATOM 1636 N N . GLN A 1 204 ? 3.194 -4.790 9.448 1.00 91.25 204 GLN A N 1
ATOM 1637 C CA . GLN A 1 204 ? 4.303 -5.691 9.111 1.00 91.25 204 GLN A CA 1
ATOM 1638 C C . GLN A 1 204 ? 4.608 -6.675 10.241 1.00 91.25 204 GLN A C 1
ATOM 1640 O O . GLN A 1 204 ? 4.951 -7.822 9.968 1.00 91.25 204 GLN A O 1
ATOM 1645 N N . TYR A 1 205 ? 4.452 -6.224 11.483 1.00 93.62 205 TYR A N 1
ATOM 1646 C CA . TYR A 1 205 ? 4.751 -6.962 12.701 1.00 93.62 205 TYR A CA 1
ATOM 1647 C C . TYR A 1 205 ? 3.552 -6.858 13.656 1.00 93.62 205 TYR A C 1
ATOM 1649 O O . TYR A 1 205 ? 3.604 -6.103 14.628 1.00 93.62 205 TYR A O 1
ATOM 1657 N N . PRO A 1 206 ? 2.450 -7.587 13.386 1.00 94.12 206 PRO A N 1
ATOM 1658 C CA . PRO A 1 206 ? 1.239 -7.508 14.210 1.00 94.12 206 PRO A CA 1
ATOM 1659 C C . PRO A 1 206 ? 1.481 -7.962 15.654 1.00 94.12 206 PRO A C 1
ATOM 1661 O O . PRO A 1 206 ? 0.800 -7.495 16.561 1.00 94.12 206 PRO A O 1
ATOM 1664 N N . GLU A 1 207 ? 2.495 -8.802 15.878 1.00 95.12 207 GLU A N 1
ATOM 1665 C CA . GLU A 1 207 ? 2.912 -9.260 17.207 1.00 95.12 207 GLU A CA 1
ATOM 1666 C C . GLU A 1 207 ? 3.380 -8.109 18.117 1.00 95.12 207 GLU A C 1
ATOM 1668 O O . GLU A 1 207 ? 3.260 -8.204 19.332 1.00 95.12 207 GLU A O 1
ATOM 1673 N N . GLU A 1 208 ? 3.871 -6.995 17.556 1.00 94.06 208 GLU A N 1
ATOM 1674 C CA . GLU A 1 208 ? 4.269 -5.815 18.344 1.00 94.06 208 GLU A CA 1
ATOM 1675 C C . GLU A 1 208 ? 3.071 -5.011 18.875 1.00 94.06 208 GLU A C 1
ATOM 1677 O O . GLU A 1 208 ? 3.240 -4.168 19.754 1.00 94.06 208 GLU A O 1
ATOM 1682 N N . ALA A 1 209 ? 1.877 -5.237 18.321 1.00 92.25 209 ALA A N 1
ATOM 1683 C CA . ALA A 1 209 ? 0.622 -4.624 18.758 1.00 92.25 209 ALA A CA 1
ATOM 1684 C C . ALA A 1 209 ? -0.238 -5.588 19.591 1.00 92.25 209 ALA A C 1
ATOM 1686 O O . ALA A 1 209 ? -1.419 -5.325 19.819 1.00 92.25 209 ALA A O 1
ATOM 1687 N N . ARG A 1 210 ? 0.324 -6.725 20.009 1.00 92.62 210 ARG A N 1
ATOM 1688 C CA . ARG A 1 210 ? -0.365 -7.676 20.879 1.00 92.62 210 ARG A CA 1
ATOM 1689 C C . ARG A 1 210 ? -0.665 -7.032 22.236 1.00 92.62 210 ARG A C 1
ATOM 1691 O O . ARG A 1 210 ? 0.079 -6.153 22.670 1.00 92.62 210 ARG A O 1
ATOM 1698 N N . ASP A 1 211 ? -1.782 -7.411 22.849 1.00 93.56 211 ASP A N 1
ATOM 1699 C CA . ASP A 1 211 ? -2.279 -6.888 24.132 1.00 93.56 211 ASP A CA 1
ATOM 1700 C C . ASP A 1 211 ? -2.675 -5.391 24.135 1.00 93.56 211 ASP A C 1
ATOM 1702 O O . ASP A 1 211 ? -3.230 -4.890 25.115 1.00 93.56 211 ASP A O 1
ATOM 1706 N N . SER A 1 212 ? -2.438 -4.653 23.042 1.00 92.56 212 SER A N 1
ATOM 1707 C CA . SER A 1 212 ? -2.922 -3.281 22.874 1.00 92.56 212 SER A CA 1
ATOM 1708 C C . SER A 1 212 ? -4.364 -3.283 22.374 1.00 92.56 212 SER A C 1
ATOM 1710 O O . SER A 1 212 ? -4.737 -4.097 21.535 1.00 92.56 212 SER A O 1
ATOM 1712 N N . ILE A 1 213 ? -5.171 -2.344 22.864 1.00 94.44 213 ILE A N 1
ATOM 1713 C CA . ILE A 1 213 ? -6.565 -2.127 22.435 1.00 94.44 213 ILE A CA 1
ATOM 1714 C C . ILE A 1 213 ? -6.817 -0.677 21.999 1.00 94.44 213 ILE A C 1
A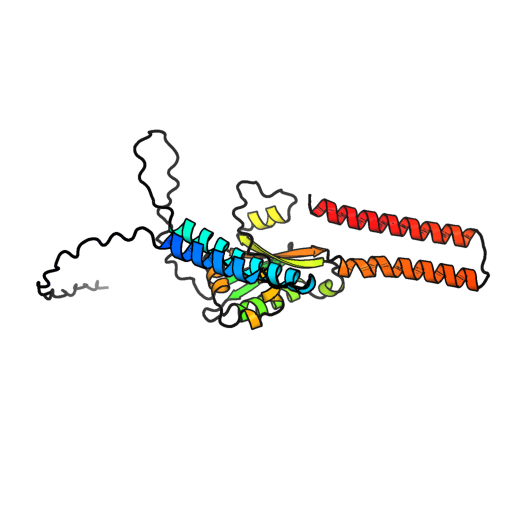TOM 1716 O O . ILE A 1 213 ? -7.955 -0.289 21.733 1.00 94.44 213 ILE A O 1
ATOM 1720 N N . GLU A 1 214 ? -5.767 0.149 21.962 1.00 90.69 214 GLU A N 1
ATOM 1721 C CA . GLU A 1 214 ? -5.874 1.579 21.669 1.00 90.69 214 GLU A CA 1
ATOM 1722 C C . GLU A 1 214 ? -6.421 1.814 20.256 1.00 90.69 214 GLU A C 1
ATOM 1724 O O . GLU A 1 214 ? -7.258 2.695 20.047 1.00 90.69 214 GLU A O 1
ATOM 1729 N N . PHE A 1 215 ? -5.973 1.024 19.276 1.00 91.69 215 PHE A N 1
ATOM 1730 C CA . PHE A 1 215 ? -6.377 1.198 17.885 1.00 91.69 215 PHE A CA 1
ATOM 1731 C C . PHE A 1 215 ? -7.792 0.663 17.623 1.00 91.69 215 PHE A C 1
ATOM 1733 O O . PHE A 1 215 ? -8.570 1.326 16.932 1.00 91.69 215 PHE A O 1
ATOM 1740 N N . VAL A 1 216 ? -8.163 -0.472 18.223 1.00 94.00 216 VAL A N 1
ATOM 1741 C CA . VAL A 1 216 ? -9.534 -1.010 18.194 1.00 94.00 216 VAL A CA 1
ATOM 1742 C C . VAL A 1 216 ? -10.516 -0.026 18.833 1.00 94.00 216 VAL A C 1
ATOM 1744 O O . VAL A 1 216 ? -11.544 0.295 18.236 1.00 94.00 216 VAL A O 1
ATOM 1747 N N . GLN A 1 217 ? -10.208 0.520 20.011 1.00 91.50 217 GLN A N 1
ATOM 1748 C CA . GLN A 1 217 ? -11.068 1.524 20.653 1.00 91.50 217 GLN A CA 1
ATOM 1749 C C . GLN A 1 217 ? -11.204 2.782 19.799 1.00 91.50 217 GLN A C 1
ATOM 1751 O O . GLN A 1 217 ? -12.296 3.321 19.628 1.00 91.50 217 GLN A O 1
ATOM 1756 N N . TRP A 1 218 ? -10.095 3.231 19.216 1.00 87.75 218 TRP A N 1
ATOM 1757 C CA . TRP A 1 218 ? -10.090 4.420 18.382 1.00 87.75 218 TRP A CA 1
ATOM 1758 C C . TRP A 1 218 ? -10.936 4.254 17.118 1.00 87.75 218 TRP A C 1
ATOM 1760 O O . TRP A 1 218 ? -11.663 5.173 16.741 1.00 87.75 218 TRP A O 1
ATOM 1770 N N . ILE A 1 219 ? -10.880 3.086 16.472 1.00 91.50 219 ILE A N 1
ATOM 1771 C CA . ILE A 1 219 ? -11.643 2.849 15.246 1.00 91.50 219 ILE A CA 1
ATOM 1772 C C . ILE A 1 219 ? -13.127 2.587 15.499 1.00 91.50 219 ILE A C 1
ATOM 1774 O O . ILE A 1 219 ? -13.962 2.933 14.668 1.00 91.50 219 ILE A O 1
ATOM 1778 N N . THR A 1 220 ? -13.454 2.016 16.659 1.00 92.12 220 THR A N 1
ATOM 1779 C CA . THR A 1 220 ? -14.835 1.722 17.071 1.00 92.12 220 THR A CA 1
ATOM 1780 C C . THR A 1 220 ? -15.551 2.924 17.690 1.00 92.12 220 THR A C 1
ATOM 1782 O O . THR A 1 220 ? -16.723 2.815 18.043 1.00 92.12 220 THR A O 1
ATOM 1785 N N . LEU A 1 221 ? -14.883 4.081 17.781 1.00 88.75 221 LEU A N 1
ATOM 1786 C CA . LEU A 1 221 ? -15.440 5.311 18.350 1.00 88.75 221 LEU A CA 1
ATOM 1787 C C . LEU A 1 221 ? -16.626 5.871 17.544 1.00 88.75 221 LEU A C 1
ATOM 1789 O O . LEU A 1 221 ? -17.494 6.518 18.118 1.00 88.75 221 LEU A O 1
ATOM 1793 N N . ASP A 1 222 ? -16.688 5.607 16.235 1.00 89.12 222 ASP A N 1
ATOM 1794 C CA . ASP A 1 222 ? -17.848 5.949 15.397 1.00 89.12 222 ASP A CA 1
ATOM 1795 C C . ASP A 1 222 ? -18.115 4.824 14.391 1.00 89.12 222 ASP A C 1
ATOM 1797 O O . ASP A 1 222 ? -17.199 4.338 13.726 1.00 89.12 222 ASP A O 1
ATOM 1801 N N . VAL A 1 223 ? -19.386 4.448 14.244 1.00 89.38 223 VAL A N 1
ATOM 1802 C CA . VAL A 1 223 ? -19.876 3.456 13.270 1.00 89.38 223 VAL A CA 1
ATOM 1803 C C . VAL A 1 223 ? -19.671 3.935 11.836 1.00 89.38 223 VAL A C 1
ATOM 1805 O O . VAL A 1 223 ? -19.559 3.131 10.911 1.00 89.38 223 VAL A O 1
ATOM 1808 N N . LYS A 1 224 ? -19.573 5.251 11.636 1.00 89.75 224 LYS A N 1
ATOM 1809 C CA . LYS A 1 224 ? -19.311 5.837 10.324 1.00 89.75 224 LYS A CA 1
ATOM 1810 C C . LYS A 1 224 ? -17.855 5.717 9.888 1.00 89.75 224 LYS A C 1
ATOM 1812 O O . LYS A 1 224 ? -17.577 5.991 8.719 1.00 89.75 224 LYS A O 1
ATOM 1817 N N . HIS A 1 225 ? -16.931 5.302 10.754 1.00 90.12 225 HIS A N 1
ATOM 1818 C CA . HIS A 1 225 ? -15.531 5.171 10.372 1.00 90.12 225 HIS A CA 1
ATOM 1819 C C . HIS A 1 225 ? -15.269 3.961 9.469 1.00 90.12 225 HIS A C 1
ATOM 1821 O O . HIS A 1 225 ? -15.778 2.858 9.651 1.00 90.12 225 HIS A O 1
ATOM 1827 N N . GLY A 1 226 ? -14.410 4.183 8.483 1.00 92.75 226 GLY A N 1
ATOM 1828 C CA . GLY A 1 226 ? -13.874 3.175 7.590 1.00 92.75 226 GLY A CA 1
ATOM 1829 C C . GLY A 1 226 ? -12.381 3.374 7.398 1.00 92.75 226 GLY A C 1
ATOM 1830 O O . GLY A 1 226 ? -11.814 4.425 7.702 1.00 92.75 226 GLY A O 1
ATOM 1831 N N . ILE A 1 227 ? -11.729 2.352 6.866 1.00 93.44 227 ILE A N 1
ATOM 1832 C CA . ILE A 1 227 ? -10.305 2.395 6.561 1.00 93.44 227 ILE A CA 1
ATOM 1833 C C . ILE A 1 227 ? -10.109 2.514 5.065 1.00 93.44 227 ILE A C 1
ATOM 1835 O O . ILE A 1 227 ? -10.623 1.702 4.309 1.00 93.44 227 ILE A O 1
ATOM 1839 N N . LEU A 1 228 ? -9.268 3.450 4.642 1.00 92.62 228 LEU A N 1
ATOM 1840 C CA . LEU A 1 228 ? -8.690 3.454 3.313 1.00 92.62 228 LEU A CA 1
ATOM 1841 C C . LEU A 1 228 ? -7.220 3.019 3.342 1.00 92.62 228 LEU A C 1
ATOM 1843 O O . LEU A 1 228 ? -6.368 3.718 3.897 1.00 92.62 228 LEU A O 1
ATOM 1847 N N . PHE A 1 229 ? -6.911 1.923 2.651 1.00 93.69 229 PHE A N 1
ATOM 1848 C CA . PHE A 1 229 ? -5.554 1.598 2.235 1.00 93.69 229 PHE A CA 1
ATOM 1849 C C . PHE A 1 229 ? -5.089 2.477 1.072 1.00 93.69 229 PHE A C 1
ATOM 1851 O O . PHE A 1 229 ? -5.574 2.370 -0.058 1.00 93.69 229 PHE A O 1
ATOM 1858 N N . GLU A 1 230 ? -4.087 3.311 1.338 1.00 90.06 230 GLU A N 1
ATOM 1859 C CA . GLU A 1 230 ? -3.427 4.112 0.318 1.00 90.06 230 GLU A CA 1
ATOM 1860 C C . GLU A 1 230 ? -2.148 3.417 -0.163 1.00 90.06 230 GLU A C 1
ATOM 1862 O O . GLU A 1 230 ? -1.215 3.128 0.599 1.00 90.06 230 GLU A O 1
ATOM 1867 N N . GLU A 1 231 ? -2.107 3.127 -1.462 1.00 91.19 231 GLU A N 1
ATOM 1868 C CA . GLU A 1 231 ? -0.954 2.524 -2.121 1.00 91.19 231 GLU A CA 1
ATOM 1869 C C . GLU A 1 231 ? -0.120 3.597 -2.825 1.00 91.19 231 GLU A C 1
ATOM 1871 O O . GLU A 1 231 ? -0.654 4.435 -3.551 1.00 91.19 231 GLU A O 1
ATOM 1876 N N . ARG A 1 232 ? 1.206 3.526 -2.680 1.00 88.50 232 ARG A N 1
ATOM 1877 C CA . ARG A 1 232 ? 2.151 4.386 -3.406 1.00 88.50 232 ARG A CA 1
ATOM 1878 C C . ARG A 1 232 ? 3.073 3.566 -4.281 1.00 88.50 232 ARG A C 1
ATOM 1880 O O . ARG A 1 232 ? 3.380 2.417 -3.975 1.00 88.50 232 ARG A O 1
ATOM 1887 N N . TRP A 1 233 ? 3.546 4.161 -5.365 1.00 87.25 233 TRP A N 1
ATOM 1888 C CA . TRP A 1 233 ? 4.574 3.555 -6.204 1.00 87.25 233 TRP A CA 1
ATOM 1889 C C . TRP A 1 233 ? 5.832 3.272 -5.387 1.00 87.25 233 TRP A C 1
ATOM 1891 O O . TRP A 1 233 ? 6.329 4.136 -4.667 1.00 87.25 233 TRP A O 1
ATOM 1901 N N . SER A 1 234 ? 6.324 2.035 -5.462 1.00 88.62 234 SER A N 1
ATOM 1902 C CA . SER A 1 234 ? 7.542 1.651 -4.761 1.00 88.62 234 SER A CA 1
ATOM 1903 C C . SER A 1 234 ? 8.722 1.752 -5.722 1.00 88.62 234 SER A C 1
ATOM 1905 O O . SER A 1 234 ? 8.764 0.963 -6.668 1.00 88.62 234 SER A O 1
ATOM 1907 N N . PRO A 1 235 ? 9.701 2.648 -5.485 1.00 84.25 235 PRO A N 1
ATOM 1908 C CA . PRO A 1 235 ? 10.852 2.779 -6.378 1.00 84.25 235 PRO A CA 1
ATOM 1909 C C . PRO A 1 235 ? 11.601 1.450 -6.498 1.00 84.25 235 PRO A C 1
ATOM 1911 O O . PRO A 1 235 ? 11.982 1.066 -7.590 1.00 84.25 235 PRO A O 1
ATOM 1914 N N . TYR A 1 236 ? 11.678 0.672 -5.414 1.00 88.94 236 TYR A N 1
ATOM 1915 C CA . TYR A 1 236 ? 12.287 -0.661 -5.403 1.00 88.94 236 TYR A CA 1
ATOM 1916 C C . TYR A 1 236 ? 11.614 -1.681 -6.330 1.00 88.94 236 TYR A C 1
ATOM 1918 O O . TYR A 1 236 ? 12.278 -2.602 -6.786 1.00 88.94 236 TYR A O 1
ATOM 1926 N N . ARG A 1 237 ? 10.307 -1.552 -6.597 1.00 88.00 237 ARG A N 1
ATOM 1927 C CA . ARG A 1 237 ? 9.597 -2.432 -7.544 1.00 88.00 237 ARG A CA 1
ATOM 1928 C C . ARG A 1 237 ? 9.690 -1.926 -8.978 1.00 88.00 237 ARG A C 1
ATOM 1930 O O . ARG A 1 237 ? 9.709 -2.728 -9.900 1.00 88.00 237 ARG A O 1
ATOM 1937 N N . VAL A 1 238 ? 9.751 -0.609 -9.155 1.00 84.75 238 VAL A N 1
ATOM 1938 C CA . VAL A 1 238 ? 9.914 0.027 -10.468 1.00 84.75 238 VAL A CA 1
ATOM 1939 C C . VAL A 1 238 ? 11.348 -0.137 -10.980 1.00 84.75 238 VAL A C 1
ATOM 1941 O O . VAL A 1 238 ? 11.553 -0.338 -12.169 1.00 84.75 238 VAL A O 1
ATOM 1944 N N . LEU A 1 239 ? 12.338 -0.131 -10.086 1.00 85.06 239 LEU A N 1
ATOM 1945 C CA . LEU A 1 239 ? 13.757 -0.231 -10.415 1.00 85.06 239 LEU A CA 1
ATOM 1946 C C . LEU A 1 239 ? 14.138 -1.472 -11.244 1.00 85.06 239 LEU A C 1
ATOM 1948 O O . LEU A 1 239 ? 14.804 -1.293 -12.253 1.00 85.06 239 LEU A O 1
ATOM 1952 N N . PRO A 1 240 ? 13.749 -2.717 -10.908 1.00 86.75 240 PRO A N 1
ATOM 1953 C CA . PRO A 1 240 ? 14.062 -3.858 -11.769 1.00 86.75 240 PRO A CA 1
ATOM 1954 C C . PRO A 1 240 ? 13.356 -3.761 -13.124 1.00 86.75 240 PRO A C 1
ATOM 1956 O O . PRO A 1 240 ? 13.942 -4.139 -14.131 1.00 86.75 240 PRO A O 1
ATOM 1959 N N . LEU A 1 241 ? 12.141 -3.198 -13.169 1.00 82.44 241 LEU A N 1
ATOM 1960 C CA . LEU A 1 241 ? 11.434 -2.957 -14.427 1.00 82.44 241 LEU A CA 1
ATOM 1961 C C . LEU A 1 241 ? 12.237 -2.005 -15.321 1.00 82.44 241 LEU A C 1
ATOM 1963 O O . LEU A 1 241 ? 12.326 -2.243 -16.515 1.00 82.44 241 LEU A O 1
ATOM 1967 N N . VAL A 1 242 ? 12.868 -0.994 -14.709 1.00 80.19 242 VAL A N 1
ATOM 1968 C CA . VAL A 1 242 ? 13.811 -0.055 -15.332 1.00 80.19 242 VAL A CA 1
ATOM 1969 C C . VAL A 1 242 ? 15.082 -0.761 -15.807 1.00 80.19 242 VAL A C 1
ATOM 1971 O O . VAL A 1 242 ? 15.446 -0.637 -16.972 1.00 80.19 242 VAL A O 1
ATOM 1974 N N . LEU A 1 243 ? 15.749 -1.484 -14.906 1.00 82.88 243 LEU A N 1
ATOM 1975 C CA . LEU A 1 243 ? 17.096 -2.013 -15.109 1.00 82.88 243 LEU A CA 1
ATOM 1976 C C . LEU A 1 243 ? 17.148 -3.184 -16.089 1.00 82.88 243 LEU A C 1
ATOM 1978 O O . LEU A 1 243 ? 18.071 -3.226 -16.889 1.00 82.88 243 LEU A O 1
ATOM 1982 N N . VAL A 1 244 ? 16.183 -4.108 -16.059 1.00 85.12 244 VAL A N 1
ATOM 1983 C CA . VAL A 1 244 ? 16.184 -5.320 -16.903 1.00 85.12 244 VAL A CA 1
ATOM 1984 C C . VAL A 1 244 ? 16.341 -5.023 -18.401 1.00 85.12 244 VAL A C 1
ATOM 1986 O O . VAL A 1 244 ? 17.214 -5.611 -19.028 1.00 85.12 244 VAL A O 1
ATOM 1989 N N . PRO A 1 245 ? 15.559 -4.128 -19.021 1.00 78.19 245 PRO A N 1
ATOM 1990 C CA . PRO A 1 245 ? 15.730 -3.813 -20.440 1.00 78.19 245 PRO A CA 1
ATOM 1991 C C . PRO A 1 245 ? 16.988 -2.984 -20.732 1.00 78.19 245 PRO A C 1
ATOM 1993 O O . PRO A 1 245 ? 17.522 -3.108 -21.828 1.00 78.19 245 PRO A O 1
ATOM 1996 N N . ILE A 1 246 ? 17.497 -2.192 -19.778 1.00 79.62 246 ILE A N 1
ATOM 1997 C CA . ILE A 1 246 ? 18.786 -1.488 -19.926 1.00 79.62 246 ILE A CA 1
ATOM 1998 C C . ILE A 1 246 ? 19.936 -2.497 -19.938 1.00 79.62 246 ILE A C 1
ATOM 2000 O O . ILE A 1 246 ? 20.823 -2.427 -20.783 1.00 79.62 246 ILE A O 1
ATOM 2004 N N . THR A 1 247 ? 19.933 -3.456 -19.011 1.00 83.88 247 THR A N 1
ATOM 2005 C CA . THR A 1 247 ? 20.962 -4.497 -18.971 1.00 83.88 247 THR A CA 1
ATOM 2006 C C . THR A 1 247 ? 20.821 -5.454 -20.148 1.00 83.88 247 THR A C 1
ATOM 2008 O O . THR A 1 247 ? 21.831 -5.846 -20.721 1.00 83.88 247 THR A O 1
ATOM 2011 N N . ALA A 1 248 ? 19.597 -5.782 -20.570 1.00 82.31 248 ALA A N 1
ATOM 2012 C CA . ALA A 1 248 ? 19.357 -6.598 -21.756 1.00 82.31 248 ALA A CA 1
ATOM 2013 C C . ALA A 1 248 ? 19.832 -5.904 -23.041 1.00 82.31 248 ALA A C 1
ATOM 2015 O O . ALA A 1 248 ? 20.498 -6.542 -23.852 1.00 82.31 248 ALA A O 1
ATOM 2016 N N . SER A 1 249 ? 19.550 -4.608 -23.224 1.00 78.62 249 SER A N 1
ATOM 2017 C CA . SER A 1 249 ? 20.028 -3.866 -24.399 1.00 78.62 249 SER A CA 1
ATOM 2018 C C . SER A 1 249 ? 21.552 -3.755 -24.414 1.00 78.62 249 SER A C 1
ATOM 2020 O O . SER A 1 249 ? 22.167 -3.982 -25.456 1.00 78.62 249 SER A O 1
ATOM 2022 N N . LEU A 1 250 ? 22.170 -3.516 -23.253 1.00 81.00 250 LEU A N 1
ATOM 2023 C CA . LEU A 1 250 ? 23.624 -3.520 -23.102 1.00 81.00 250 LEU A CA 1
ATOM 2024 C C . LEU A 1 250 ? 24.229 -4.890 -23.440 1.00 81.00 250 LEU A C 1
ATOM 2026 O O . LEU A 1 250 ? 25.207 -4.958 -24.179 1.00 81.00 250 LEU A O 1
ATOM 2030 N N . LEU A 1 251 ? 23.641 -5.983 -22.944 1.00 87.12 251 LEU A N 1
ATOM 2031 C CA . LEU A 1 251 ? 24.097 -7.343 -23.244 1.00 87.12 251 LEU A CA 1
ATOM 2032 C C . LEU A 1 251 ? 23.984 -7.664 -24.736 1.00 87.12 251 LEU A C 1
ATOM 2034 O O . LEU A 1 251 ? 24.918 -8.224 -25.299 1.00 87.12 251 LEU A O 1
ATOM 2038 N N . VAL A 1 252 ? 22.886 -7.278 -25.392 1.00 81.88 252 VAL A N 1
ATOM 2039 C CA . VAL A 1 252 ? 22.716 -7.458 -26.843 1.00 81.88 252 VAL A CA 1
ATOM 2040 C C . VAL A 1 252 ? 23.767 -6.666 -27.622 1.00 81.88 252 VAL A C 1
ATOM 2042 O O . VAL A 1 252 ? 24.330 -7.190 -28.581 1.00 81.88 252 VAL A O 1
ATOM 2045 N N . ALA A 1 253 ? 24.066 -5.432 -27.207 1.00 78.06 253 ALA A N 1
ATOM 2046 C CA . ALA A 1 253 ? 25.108 -4.620 -27.830 1.00 78.06 253 ALA A CA 1
ATOM 2047 C C . ALA A 1 253 ? 26.497 -5.261 -27.675 1.00 78.06 253 ALA A C 1
ATOM 2049 O O . ALA A 1 253 ? 27.207 -5.420 -28.665 1.00 78.06 253 ALA A O 1
ATOM 2050 N N . LEU A 1 254 ? 26.856 -5.699 -26.463 1.00 84.56 254 LEU A N 1
ATOM 2051 C CA . LEU A 1 254 ? 28.125 -6.386 -26.193 1.00 84.56 254 LEU A CA 1
ATOM 2052 C C . LEU A 1 254 ? 28.255 -7.685 -26.994 1.00 84.56 254 LEU A C 1
ATOM 2054 O O . LEU A 1 254 ? 29.298 -7.943 -27.589 1.00 84.56 254 LEU A O 1
ATOM 2058 N N . LEU A 1 255 ? 27.187 -8.481 -27.044 1.00 86.88 255 LEU A N 1
ATOM 2059 C CA . LEU A 1 255 ? 27.164 -9.749 -27.766 1.00 86.88 255 LEU A CA 1
ATOM 2060 C C . LEU A 1 255 ? 27.286 -9.530 -29.280 1.00 86.88 255 LEU A C 1
ATOM 2062 O O . LEU A 1 255 ? 27.970 -10.293 -29.950 1.00 86.88 255 LEU A O 1
ATOM 2066 N N . ARG A 1 256 ? 26.703 -8.451 -29.819 1.00 80.12 256 ARG A N 1
ATOM 2067 C CA . ARG A 1 256 ? 26.889 -8.066 -31.227 1.00 80.12 256 ARG A CA 1
ATOM 2068 C C . ARG A 1 256 ? 28.309 -7.621 -31.543 1.00 80.12 256 ARG A C 1
ATOM 2070 O O . ARG A 1 256 ? 28.847 -8.070 -32.548 1.00 80.12 256 ARG A O 1
ATOM 2077 N N . VAL A 1 257 ? 28.899 -6.774 -30.696 1.00 83.69 257 VAL A N 1
ATOM 2078 C CA . VAL A 1 257 ? 30.297 -6.336 -30.850 1.00 83.69 257 VAL A CA 1
ATOM 2079 C C . VAL A 1 257 ? 31.233 -7.541 -30.823 1.00 83.69 257 VAL A C 1
ATOM 2081 O O . VAL A 1 257 ? 32.153 -7.615 -31.621 1.00 83.69 257 VAL A O 1
ATOM 2084 N N . HIS A 1 258 ? 30.977 -8.512 -29.945 1.00 87.56 258 HIS A N 1
ATOM 2085 C CA . HIS A 1 258 ? 31.818 -9.702 -29.837 1.00 87.56 258 HIS A CA 1
ATOM 2086 C C . HIS A 1 258 ? 31.698 -10.665 -31.030 1.00 87.56 258 HIS A C 1
ATOM 2088 O O . HIS A 1 258 ? 32.632 -11.407 -31.308 1.00 87.56 258 HIS A O 1
ATOM 2094 N N . LEU A 1 259 ? 30.557 -10.669 -31.723 1.00 91.00 259 LEU A N 1
ATOM 2095 C CA . LEU A 1 259 ? 30.298 -11.546 -32.868 1.00 91.00 259 LEU A CA 1
ATOM 2096 C C . LEU A 1 259 ? 30.670 -10.918 -34.224 1.00 91.00 259 LEU A C 1
ATOM 2098 O O . LEU A 1 259 ? 30.342 -11.509 -35.251 1.00 91.00 259 LEU A O 1
ATOM 2102 N N . ASP A 1 260 ? 31.285 -9.728 -34.247 1.00 84.31 260 ASP A N 1
ATOM 2103 C CA . ASP A 1 260 ? 31.608 -8.962 -35.467 1.00 84.31 260 ASP A CA 1
ATOM 2104 C C . ASP A 1 260 ? 30.420 -8.790 -36.439 1.00 84.31 260 ASP A C 1
ATOM 2106 O O . ASP A 1 260 ? 30.571 -8.585 -37.643 1.00 84.31 260 ASP A O 1
ATOM 2110 N N . LEU A 1 261 ? 29.194 -8.806 -35.905 1.00 74.00 261 LEU A N 1
ATOM 2111 C CA . LEU A 1 261 ? 27.957 -8.533 -36.642 1.00 74.00 261 LEU A CA 1
ATOM 2112 C C . LEU A 1 261 ? 27.765 -7.015 -36.783 1.00 74.00 261 LEU A C 1
ATOM 2114 O O . LEU A 1 261 ? 26.774 -6.446 -36.316 1.00 74.00 261 LEU A O 1
ATOM 2118 N N . ILE A 1 262 ? 28.752 -6.340 -37.371 1.00 63.94 262 ILE A N 1
ATOM 2119 C CA . ILE A 1 262 ? 28.725 -4.893 -37.580 1.00 63.94 262 ILE A CA 1
ATOM 2120 C C . ILE A 1 262 ? 27.950 -4.618 -38.871 1.00 63.94 262 ILE A C 1
ATOM 2122 O O . ILE A 1 262 ? 28.462 -4.730 -39.979 1.00 63.94 262 ILE A O 1
ATOM 2126 N N . SER A 1 263 ? 26.678 -4.268 -38.721 1.00 73.62 263 SER A N 1
ATOM 2127 C CA . SER A 1 263 ? 25.892 -3.593 -39.755 1.00 73.62 263 SER A CA 1
ATOM 2128 C C . SER A 1 263 ? 25.402 -2.276 -39.160 1.00 73.62 263 SER A C 1
ATOM 2130 O O . SER A 1 263 ? 24.870 -2.284 -38.049 1.00 73.62 263 SER A O 1
ATOM 2132 N N . ASP A 1 264 ? 25.575 -1.153 -39.861 1.00 78.88 264 ASP A N 1
ATOM 2133 C CA . ASP A 1 264 ? 25.197 0.189 -39.373 1.00 78.88 264 ASP A CA 1
ATOM 2134 C C . ASP A 1 264 ? 23.713 0.280 -38.942 1.00 78.88 264 ASP A C 1
ATOM 2136 O O . ASP A 1 264 ? 23.354 1.000 -38.001 1.00 78.88 264 ASP A O 1
ATOM 2140 N N . ASP A 1 265 ? 22.859 -0.553 -39.539 1.00 76.31 265 ASP A N 1
ATOM 2141 C CA . ASP A 1 265 ? 21.441 -0.718 -39.190 1.00 76.31 265 ASP A CA 1
ATOM 2142 C C . ASP A 1 265 ? 21.222 -1.261 -37.765 1.00 76.31 265 ASP A C 1
ATOM 2144 O O . ASP A 1 265 ? 20.242 -0.946 -37.084 1.00 76.31 265 ASP A O 1
ATOM 2148 N N . ALA A 1 266 ? 22.147 -2.079 -37.262 1.00 69.81 266 ALA A N 1
ATOM 2149 C CA . ALA A 1 266 ? 22.040 -2.689 -35.942 1.00 69.81 266 ALA A CA 1
ATOM 2150 C C . ALA A 1 266 ? 22.284 -1.671 -34.816 1.00 69.81 266 ALA A C 1
ATOM 2152 O O . ALA A 1 266 ? 21.671 -1.774 -33.744 1.00 69.81 266 ALA A O 1
ATOM 2153 N N . LEU A 1 267 ? 23.161 -0.691 -35.058 1.00 72.69 267 LEU A N 1
ATOM 2154 C CA . LEU A 1 267 ? 23.520 0.350 -34.096 1.00 72.69 267 LEU A CA 1
ATOM 2155 C C . LEU A 1 267 ? 22.421 1.414 -33.997 1.00 72.69 267 LEU A C 1
ATOM 2157 O O . LEU A 1 267 ? 22.028 1.813 -32.898 1.00 72.69 267 LEU A O 1
ATOM 2161 N N . THR A 1 268 ? 21.854 1.805 -35.139 1.00 80.81 268 THR A N 1
ATOM 2162 C CA . THR A 1 268 ? 20.692 2.704 -35.202 1.00 80.81 268 THR A CA 1
ATOM 2163 C C . THR A 1 268 ? 19.460 2.080 -34.546 1.00 80.81 268 THR A C 1
ATOM 2165 O O . THR A 1 268 ? 18.820 2.738 -33.720 1.00 80.81 268 THR A O 1
ATOM 2168 N N . ALA A 1 269 ? 19.179 0.795 -34.796 1.00 76.31 269 ALA A N 1
ATOM 2169 C CA . ALA A 1 269 ? 18.081 0.083 -34.138 1.00 76.31 269 ALA A CA 1
ATOM 2170 C C . ALA A 1 269 ? 18.259 -0.008 -32.608 1.00 76.31 269 ALA A C 1
ATOM 2172 O O . ALA A 1 269 ? 17.313 0.222 -31.854 1.00 76.31 269 ALA A O 1
ATOM 2173 N N . SER A 1 270 ? 19.477 -0.292 -32.131 1.00 73.25 270 SER A N 1
ATOM 2174 C CA . SER A 1 270 ? 19.798 -0.310 -30.695 1.00 73.25 270 SER A CA 1
ATOM 2175 C C . SER A 1 270 ? 19.554 1.053 -30.038 1.00 73.25 270 SER A C 1
ATOM 2177 O O . SER A 1 270 ? 18.869 1.147 -29.016 1.00 73.25 270 SER A O 1
ATOM 2179 N N . ASN A 1 271 ? 20.061 2.124 -30.653 1.00 79.31 271 ASN A N 1
ATOM 2180 C CA . ASN A 1 271 ? 19.914 3.482 -30.130 1.00 79.31 271 ASN A CA 1
ATOM 2181 C C . ASN A 1 271 ? 18.447 3.935 -30.110 1.00 79.31 271 ASN A C 1
ATOM 2183 O O . ASN A 1 271 ? 18.015 4.558 -29.137 1.00 79.31 271 ASN A O 1
ATOM 2187 N N . ALA A 1 272 ? 17.659 3.563 -31.124 1.00 81.69 272 ALA A N 1
ATOM 2188 C CA . ALA A 1 272 ? 16.222 3.824 -31.154 1.00 81.69 272 ALA A CA 1
ATOM 2189 C C . ALA A 1 272 ? 15.484 3.121 -30.000 1.00 81.69 272 ALA A C 1
ATOM 2191 O O . ALA A 1 272 ? 14.671 3.747 -29.316 1.00 81.69 272 ALA A O 1
ATOM 2192 N N . CYS A 1 273 ? 15.813 1.855 -29.718 1.00 78.69 273 CYS A N 1
ATOM 2193 C CA . CYS A 1 273 ? 15.239 1.114 -28.592 1.00 78.69 273 CYS A CA 1
ATOM 2194 C C . CYS A 1 273 ? 15.586 1.752 -27.239 1.00 78.69 273 CYS A C 1
ATOM 2196 O O . CYS A 1 273 ? 14.707 1.898 -26.388 1.00 78.69 273 CYS A O 1
ATOM 2198 N N . ILE A 1 274 ? 16.839 2.176 -27.040 1.00 79.62 274 ILE A N 1
ATOM 2199 C CA . ILE A 1 274 ? 17.271 2.850 -25.804 1.00 79.62 274 ILE A CA 1
ATOM 2200 C C . ILE A 1 274 ? 16.534 4.185 -25.624 1.00 79.62 274 ILE A C 1
ATOM 2202 O O . ILE A 1 274 ? 16.081 4.485 -24.519 1.00 79.62 274 ILE A O 1
ATOM 2206 N N . ALA A 1 275 ? 16.370 4.967 -26.695 1.00 80.94 275 ALA A N 1
ATOM 2207 C CA . ALA A 1 275 ? 15.667 6.250 -26.654 1.00 80.94 275 ALA A CA 1
ATOM 2208 C C . ALA A 1 275 ? 14.163 6.092 -26.369 1.00 80.94 275 ALA A C 1
ATOM 2210 O O . ALA A 1 275 ? 13.592 6.808 -25.542 1.00 80.94 275 ALA A O 1
ATOM 2211 N N . LEU A 1 276 ? 13.505 5.123 -27.007 1.00 83.12 276 LEU A N 1
ATOM 2212 C CA . LEU A 1 276 ? 12.090 4.838 -26.758 1.00 83.12 276 LEU A CA 1
ATOM 2213 C C . LEU A 1 276 ? 11.874 4.336 -25.323 1.00 83.12 276 LEU A C 1
ATOM 2215 O O . LEU A 1 276 ? 10.898 4.679 -24.657 1.00 83.12 276 LEU A O 1
ATOM 2219 N N . TYR A 1 277 ? 12.836 3.578 -24.807 1.00 79.94 277 TYR A N 1
ATOM 2220 C CA . TYR A 1 277 ? 12.791 3.090 -23.444 1.00 79.94 277 TYR A CA 1
ATOM 2221 C C . TYR A 1 277 ? 13.016 4.194 -22.398 1.00 79.94 277 TYR A C 1
ATOM 2223 O O . TYR A 1 277 ? 12.265 4.303 -21.426 1.00 79.94 277 TYR A O 1
ATOM 2231 N N . SER A 1 278 ? 14.013 5.058 -22.607 1.00 79.31 278 SER A N 1
ATOM 2232 C CA . SER A 1 278 ? 14.297 6.178 -21.703 1.00 79.31 278 SER A CA 1
ATOM 2233 C C . SER A 1 278 ? 13.149 7.190 -21.665 1.00 79.31 278 SER A C 1
ATOM 2235 O O . SER A 1 278 ? 12.795 7.673 -20.588 1.00 79.31 278 SER A O 1
ATOM 2237 N N . THR A 1 279 ? 12.502 7.449 -22.805 1.00 79.44 279 THR A N 1
ATOM 2238 C CA . THR A 1 279 ? 11.310 8.309 -22.885 1.00 79.44 279 THR A CA 1
ATOM 2239 C C . THR A 1 279 ? 10.104 7.691 -22.183 1.00 79.44 279 THR A C 1
ATOM 2241 O O . THR A 1 279 ? 9.439 8.383 -21.409 1.00 79.44 279 THR A O 1
ATOM 2244 N N . ALA A 1 280 ? 9.857 6.386 -22.352 1.00 80.12 280 ALA A N 1
ATOM 2245 C CA . ALA A 1 280 ? 8.811 5.681 -21.610 1.00 80.12 280 ALA A CA 1
ATOM 2246 C C . ALA A 1 280 ? 9.047 5.752 -20.091 1.00 80.12 280 ALA A C 1
ATOM 2248 O O . ALA A 1 280 ? 8.122 6.028 -19.324 1.00 80.12 280 ALA A O 1
ATOM 2249 N N . LEU A 1 281 ? 10.294 5.590 -19.643 1.00 77.31 281 LEU A N 1
ATOM 2250 C CA . LEU A 1 281 ? 10.644 5.735 -18.231 1.00 77.31 281 LEU A CA 1
ATOM 2251 C C . LEU A 1 281 ? 10.448 7.155 -17.712 1.00 77.31 281 LEU A C 1
ATOM 2253 O O . LEU A 1 281 ? 9.802 7.329 -16.677 1.00 77.31 281 LEU A O 1
ATOM 2257 N N . ALA A 1 282 ? 10.943 8.161 -18.432 1.00 79.25 282 ALA A N 1
ATOM 2258 C CA . ALA A 1 282 ? 10.736 9.559 -18.074 1.00 79.25 282 ALA A CA 1
ATOM 2259 C C . ALA A 1 282 ? 9.237 9.877 -17.950 1.00 79.25 282 ALA A C 1
ATOM 2261 O O . ALA A 1 282 ? 8.820 10.493 -16.969 1.00 79.25 282 ALA A O 1
ATOM 2262 N N . ALA A 1 283 ? 8.412 9.362 -18.867 1.00 78.19 283 ALA A N 1
ATOM 2263 C CA . ALA A 1 283 ? 6.961 9.491 -18.802 1.00 78.19 283 ALA A CA 1
ATOM 2264 C C . ALA A 1 283 ? 6.364 8.801 -17.562 1.00 78.19 283 ALA A C 1
ATOM 2266 O O . ALA A 1 283 ? 5.518 9.392 -16.892 1.00 78.19 283 ALA A O 1
ATOM 2267 N N . THR A 1 284 ? 6.816 7.594 -17.194 1.00 80.19 284 THR A N 1
ATOM 2268 C CA . THR A 1 284 ? 6.335 6.927 -15.965 1.00 80.19 284 THR A CA 1
ATOM 2269 C C . THR A 1 284 ? 6.718 7.684 -14.693 1.00 80.19 284 THR A C 1
ATOM 2271 O O . THR A 1 284 ? 5.903 7.787 -13.775 1.00 80.19 284 THR A O 1
ATOM 2274 N N . VAL A 1 285 ? 7.923 8.260 -14.640 1.00 78.69 285 VAL A N 1
ATOM 2275 C CA . VAL A 1 285 ? 8.377 9.086 -13.511 1.00 78.69 285 VAL A CA 1
ATOM 2276 C C . VAL A 1 285 ? 7.580 10.389 -13.444 1.00 78.69 285 VAL A C 1
ATOM 2278 O O . VAL A 1 285 ? 7.127 10.756 -12.361 1.00 78.69 285 VAL A O 1
ATOM 2281 N N . LEU A 1 286 ? 7.340 11.046 -14.583 1.00 78.06 286 LEU A N 1
ATOM 2282 C CA . LEU A 1 286 ? 6.536 12.267 -14.671 1.00 78.06 286 LEU A CA 1
ATOM 2283 C C . LEU A 1 286 ? 5.080 12.016 -14.257 1.00 78.06 286 LEU A C 1
ATOM 2285 O O . LEU A 1 286 ? 4.534 12.768 -13.458 1.00 78.06 286 LEU A O 1
ATOM 2289 N N . LEU A 1 287 ? 4.461 10.935 -14.744 1.00 74.75 287 LEU A N 1
ATOM 2290 C CA . LEU A 1 287 ? 3.108 10.529 -14.347 1.00 74.75 287 LEU A CA 1
ATOM 2291 C C . LEU A 1 287 ? 3.030 10.229 -12.851 1.00 74.75 287 LEU A C 1
ATOM 2293 O O . LEU A 1 287 ? 2.051 10.589 -12.198 1.00 74.75 287 LEU A O 1
ATOM 2297 N N . ASN A 1 288 ? 4.067 9.594 -12.299 1.00 71.94 288 ASN A N 1
ATOM 2298 C CA . ASN A 1 288 ? 4.157 9.362 -10.867 1.00 71.94 288 ASN A CA 1
ATOM 2299 C C . ASN A 1 288 ? 4.259 10.691 -10.105 1.00 71.94 288 ASN A C 1
ATOM 2301 O O . ASN A 1 288 ? 3.522 10.863 -9.144 1.00 71.94 288 ASN A O 1
ATOM 2305 N N . TRP A 1 289 ? 5.092 11.643 -10.549 1.00 73.44 289 TRP A N 1
ATOM 2306 C CA . TRP A 1 289 ? 5.196 12.979 -9.943 1.00 73.44 289 TRP A CA 1
ATOM 2307 C C . TRP A 1 289 ? 3.864 13.729 -10.013 1.00 73.44 289 TRP A C 1
ATOM 2309 O O . TRP A 1 289 ? 3.377 14.180 -8.982 1.00 73.44 289 TRP A O 1
ATOM 2319 N N . LEU A 1 290 ? 3.228 13.811 -11.184 1.00 70.88 290 LEU A N 1
ATOM 2320 C CA . LEU A 1 290 ? 1.957 14.521 -11.369 1.00 70.88 290 LEU A CA 1
ATOM 2321 C C . LEU A 1 290 ? 0.837 13.998 -10.463 1.00 70.88 290 LEU A C 1
ATOM 2323 O O . LEU A 1 290 ? -0.061 14.753 -10.119 1.00 70.88 290 LEU A O 1
ATOM 2327 N N . GLN A 1 291 ? 0.897 12.739 -10.026 1.00 66.44 291 GLN A N 1
ATOM 2328 C CA . GLN A 1 291 ? -0.052 12.200 -9.052 1.00 66.44 291 GLN A CA 1
ATOM 2329 C C . GLN A 1 291 ? 0.103 12.816 -7.639 1.00 66.44 291 GLN A C 1
ATOM 2331 O O . GLN A 1 291 ? -0.796 12.672 -6.813 1.00 66.44 291 GLN A O 1
ATOM 2336 N N . TYR A 1 292 ? 1.230 13.473 -7.341 1.00 52.81 292 TYR A N 1
ATOM 2337 C CA . TYR A 1 292 ? 1.538 14.085 -6.041 1.00 52.81 292 TYR A CA 1
ATOM 2338 C C . TYR A 1 292 ? 1.310 15.606 -5.970 1.00 52.81 292 TYR A C 1
ATOM 2340 O O . TYR A 1 292 ? 1.389 16.146 -4.865 1.00 52.81 292 TYR A O 1
ATOM 2348 N N . ILE A 1 293 ? 1.059 16.288 -7.096 1.00 52.66 293 ILE A N 1
ATOM 2349 C CA . ILE A 1 293 ? 0.746 17.735 -7.154 1.00 52.66 293 ILE A CA 1
ATOM 2350 C C . ILE A 1 293 ? -0.776 17.937 -7.119 1.00 52.66 293 ILE A C 1
ATOM 2352 O O . ILE A 1 293 ? -1.253 18.843 -6.390 1.00 52.66 293 ILE A O 1
#

Radius of gyration: 31.37 Å; chains: 1; bounding box: 92×52×102 Å

pLDDT: mean 70.91, std 18.8, range [37.91, 97.69]

Organism: NCBI:txid5364